Protein AF-A4JW86-F1 (afdb_monomer_lite)

Structure (mmCIF, N/CA/C/O backbone):
data_AF-A4JW86-F1
#
_entry.id   AF-A4JW86-F1
#
loop_
_atom_site.group_PDB
_atom_site.id
_atom_site.type_symbol
_atom_site.label_atom_id
_atom_site.label_alt_id
_atom_site.label_comp_id
_atom_site.label_asym_id
_atom_site.label_entity_id
_atom_site.label_seq_id
_atom_site.pdbx_PDB_ins_code
_atom_site.Cartn_x
_atom_site.Cartn_y
_atom_site.Cartn_z
_atom_site.occupancy
_atom_site.B_iso_or_equiv
_atom_site.auth_seq_id
_atom_site.auth_comp_id
_atom_site.auth_asym_id
_atom_site.auth_atom_id
_atom_site.pdbx_PDB_model_num
ATOM 1 N N . MET A 1 1 ? -11.111 -5.686 -47.830 1.00 36.97 1 MET A N 1
ATOM 2 C CA . MET A 1 1 ? -10.997 -5.188 -46.442 1.00 36.97 1 MET A CA 1
ATOM 3 C C . MET A 1 1 ? -9.558 -5.411 -46.015 1.00 36.97 1 MET A C 1
ATOM 5 O O . MET A 1 1 ? -9.155 -6.557 -45.907 1.00 36.97 1 MET A O 1
ATOM 9 N N . ASN A 1 2 ? -8.758 -4.345 -45.922 1.00 39.28 2 ASN A N 1
ATOM 10 C CA . ASN A 1 2 ? -7.346 -4.448 -45.551 1.00 39.28 2 ASN A CA 1
ATOM 11 C C . ASN A 1 2 ? -7.243 -4.628 -44.036 1.00 39.28 2 ASN A C 1
ATOM 13 O O . ASN A 1 2 ? -7.539 -3.698 -43.287 1.00 39.28 2 ASN A O 1
ATOM 17 N N . GLU A 1 3 ? -6.803 -5.803 -43.592 1.00 45.91 3 GLU A N 1
ATOM 18 C CA . GLU A 1 3 ? -6.245 -5.969 -42.255 1.00 45.91 3 GLU A CA 1
ATOM 19 C C . GLU A 1 3 ? -4.993 -5.092 -42.171 1.00 45.91 3 GLU A C 1
ATOM 21 O O . GLU A 1 3 ? -3.928 -5.418 -42.700 1.00 45.91 3 GLU A O 1
ATOM 26 N N . ALA A 1 4 ? -5.125 -3.917 -41.556 1.00 50.44 4 ALA A N 1
ATOM 27 C CA . ALA A 1 4 ? -3.973 -3.118 -41.187 1.00 50.44 4 ALA A CA 1
ATOM 28 C C . ALA A 1 4 ? -3.135 -3.956 -40.215 1.00 50.44 4 ALA A C 1
ATOM 30 O O . ALA A 1 4 ? -3.507 -4.117 -39.053 1.00 50.44 4 ALA A O 1
ATOM 31 N N . LYS A 1 5 ? -2.025 -4.516 -40.716 1.00 52.78 5 LYS A N 1
ATOM 32 C CA . LYS A 1 5 ? -1.002 -5.237 -39.948 1.00 52.78 5 LYS A CA 1
ATOM 33 C C . LYS A 1 5 ? -0.684 -4.409 -38.701 1.00 52.78 5 LYS A C 1
ATOM 35 O O . LYS A 1 5 ? -0.014 -3.377 -38.796 1.00 52.78 5 LYS A O 1
ATOM 40 N N . GLN A 1 6 ? -1.226 -4.799 -37.547 1.00 61.25 6 GLN A N 1
ATOM 41 C CA . GLN A 1 6 ? -0.978 -4.069 -36.313 1.00 61.25 6 GLN A CA 1
ATOM 42 C C . GLN A 1 6 ? 0.525 -4.130 -36.046 1.00 61.25 6 GLN A C 1
ATOM 44 O O . GLN A 1 6 ? 1.106 -5.214 -35.994 1.00 61.25 6 GLN A O 1
ATOM 49 N N . LYS A 1 7 ? 1.178 -2.965 -35.950 1.00 69.88 7 LYS A N 1
ATOM 50 C CA . LYS A 1 7 ? 2.608 -2.917 -35.629 1.00 69.88 7 LYS A CA 1
ATOM 51 C C . LYS A 1 7 ? 2.817 -3.591 -34.267 1.00 69.88 7 LYS A C 1
ATOM 53 O O . LYS A 1 7 ? 2.067 -3.255 -33.344 1.00 69.88 7 LYS A O 1
ATOM 58 N N . PRO A 1 8 ? 3.797 -4.506 -34.146 1.00 81.94 8 PRO A N 1
ATOM 59 C CA . PRO A 1 8 ? 4.070 -5.175 -32.883 1.00 81.94 8 PRO A CA 1
ATOM 60 C C . PRO A 1 8 ? 4.443 -4.134 -31.830 1.00 81.94 8 PRO A C 1
ATOM 62 O O . PRO A 1 8 ? 5.101 -3.134 -32.146 1.00 81.94 8 PRO A O 1
ATOM 65 N N . LEU A 1 9 ? 3.992 -4.364 -30.599 1.00 91.38 9 LEU A N 1
ATOM 66 C CA . LEU A 1 9 ? 4.419 -3.565 -29.460 1.00 91.38 9 LEU A CA 1
ATOM 67 C C . LEU A 1 9 ? 5.912 -3.778 -29.234 1.00 91.38 9 LEU A C 1
ATOM 69 O O . LEU A 1 9 ? 6.445 -4.866 -29.437 1.00 91.38 9 LEU A O 1
ATOM 73 N N . LYS A 1 10 ? 6.578 -2.698 -28.857 1.00 94.31 10 LYS A N 1
ATOM 74 C CA . LYS A 1 10 ? 8.018 -2.622 -28.677 1.00 94.31 10 LYS A CA 1
ATOM 75 C C . LYS A 1 10 ? 8.294 -2.048 -27.298 1.00 94.31 10 LYS A C 1
ATOM 77 O O . LYS A 1 10 ? 7.609 -1.113 -26.896 1.00 94.31 10 LYS A O 1
ATOM 82 N N . ALA A 1 11 ? 9.285 -2.590 -26.605 1.00 95.50 11 ALA A N 1
ATOM 83 C CA . ALA A 1 11 ? 9.701 -2.094 -25.299 1.00 95.50 11 ALA A CA 1
ATOM 84 C C . ALA A 1 11 ? 10.472 -0.764 -25.393 1.00 95.50 11 ALA A C 1
ATOM 86 O O . ALA A 1 11 ? 11.495 -0.643 -26.075 1.00 95.50 11 ALA A O 1
ATOM 87 N N . TYR A 1 12 ? 10.013 0.245 -24.681 1.00 94.94 12 TYR A N 1
ATOM 88 C CA . TYR A 1 12 ? 10.694 1.522 -24.538 1.00 94.94 12 TYR A CA 1
ATOM 89 C C . TYR A 1 12 ? 10.931 1.771 -23.060 1.00 94.94 12 TYR A C 1
ATOM 91 O O . TYR A 1 12 ? 10.020 1.598 -22.257 1.00 94.94 12 TYR A O 1
ATOM 99 N N . GLN A 1 13 ? 12.146 2.162 -22.713 1.00 94.38 13 GLN A N 1
ATOM 100 C CA . GLN A 1 13 ? 12.427 2.702 -21.396 1.00 94.38 13 GLN A CA 1
ATOM 101 C C . GLN A 1 13 ? 12.191 4.208 -21.451 1.00 94.38 13 GLN A C 1
ATOM 103 O O . GLN A 1 13 ? 12.562 4.866 -22.426 1.00 94.38 13 GLN A O 1
ATOM 108 N N . VAL A 1 14 ? 11.493 4.712 -20.444 1.00 93.00 14 VAL A N 1
ATOM 109 C CA . VAL A 1 14 ? 11.147 6.115 -20.273 1.00 93.00 14 VAL A CA 1
ATOM 110 C C . VAL A 1 14 ? 11.796 6.582 -18.983 1.00 93.00 14 VAL A C 1
ATOM 112 O O . VAL A 1 14 ? 11.435 6.099 -17.914 1.00 93.00 14 VAL A O 1
ATOM 115 N N . ASP A 1 15 ? 12.751 7.493 -19.097 1.00 91.06 15 ASP A N 1
ATOM 116 C CA . ASP A 1 15 ? 13.537 8.006 -17.976 1.00 91.06 15 ASP A CA 1
ATOM 117 C C . ASP A 1 15 ? 13.152 9.448 -17.667 1.00 91.06 15 ASP A C 1
ATOM 119 O O . ASP A 1 15 ? 12.869 10.230 -18.584 1.00 91.06 15 ASP A O 1
ATOM 123 N N . HIS A 1 16 ? 13.222 9.817 -16.389 1.00 88.62 16 HIS A N 1
ATOM 124 C CA . HIS A 1 16 ? 13.215 11.214 -15.968 1.00 88.62 16 HIS A CA 1
ATOM 125 C C . HIS A 1 16 ? 14.415 11.967 -16.578 1.00 88.62 16 HIS A C 1
ATOM 127 O O . HIS A 1 16 ? 15.531 11.444 -16.623 1.00 88.62 16 HIS A O 1
ATOM 133 N N . TYR A 1 17 ? 14.213 13.200 -17.054 1.00 82.12 17 TYR A N 1
ATOM 134 C CA . TYR A 1 17 ? 15.257 13.969 -17.750 1.00 82.12 17 TYR A CA 1
ATOM 135 C C . TYR A 1 17 ? 16.425 14.373 -16.837 1.00 82.12 17 TYR A C 1
ATOM 137 O O . TYR A 1 17 ? 17.569 14.442 -17.282 1.00 82.12 17 TYR A O 1
ATOM 145 N N . GLU A 1 18 ? 16.153 14.588 -15.547 1.00 74.75 18 GLU A N 1
ATOM 146 C CA . GLU A 1 18 ? 17.192 14.813 -14.523 1.00 74.75 18 GLU A CA 1
ATOM 147 C C . GLU A 1 18 ? 18.038 13.559 -14.230 1.00 74.75 18 GLU A C 1
ATOM 149 O O . GLU A 1 18 ? 19.083 13.649 -13.588 1.00 74.75 18 GLU A O 1
ATOM 154 N N . GLY A 1 19 ? 17.640 12.403 -14.768 1.00 64.31 19 GLY A N 1
ATOM 155 C CA . GLY A 1 19 ? 18.408 11.167 -14.757 1.00 64.31 19 GLY A CA 1
ATOM 156 C C . GLY A 1 19 ? 17.580 9.956 -14.318 1.00 64.31 19 GLY A C 1
ATOM 157 O O . GLY A 1 19 ? 16.564 10.099 -13.641 1.00 64.31 19 GLY A O 1
ATOM 158 N N . PRO A 1 20 ? 18.040 8.733 -14.638 1.00 60.97 20 PRO A N 1
ATOM 159 C CA . PRO A 1 20 ? 17.341 7.489 -14.294 1.00 60.97 20 PRO A CA 1
ATOM 160 C C . PRO A 1 20 ? 17.226 7.249 -12.777 1.00 60.97 20 PRO A C 1
ATOM 162 O O . PRO A 1 20 ? 16.410 6.446 -12.333 1.00 60.97 20 PRO A O 1
ATOM 165 N N . CYS A 1 21 ? 18.015 7.965 -11.971 1.00 60.97 21 CYS A N 1
ATOM 166 C CA . CYS A 1 21 ? 17.994 7.918 -10.509 1.00 60.97 21 CYS A CA 1
ATOM 167 C C . CYS A 1 21 ? 16.660 8.399 -9.911 1.00 60.97 21 CYS A C 1
ATOM 169 O O . CYS A 1 21 ? 16.284 7.942 -8.836 1.00 60.97 21 CYS A O 1
ATOM 171 N N . GLU A 1 22 ? 15.956 9.293 -10.611 1.00 70.69 22 GLU A N 1
ATOM 172 C CA . GLU A 1 22 ? 14.679 9.884 -10.176 1.00 70.69 22 GLU A CA 1
ATOM 173 C C . GLU A 1 22 ? 13.464 9.034 -10.584 1.00 70.69 22 GLU A C 1
ATOM 175 O O . GLU A 1 22 ? 12.323 9.334 -10.235 1.00 70.69 22 GLU A O 1
ATOM 180 N N . GLY A 1 23 ? 13.697 7.940 -11.314 1.00 77.50 23 GLY A N 1
ATOM 181 C CA . GLY A 1 23 ? 12.662 7.012 -11.741 1.00 77.50 23 GLY A CA 1
ATOM 182 C C . GLY A 1 23 ? 12.706 6.721 -13.236 1.00 77.50 23 GLY A C 1
ATOM 183 O O . GLY A 1 23 ? 13.020 7.569 -14.076 1.00 77.50 23 GLY A O 1
ATOM 184 N N . SER A 1 24 ? 12.354 5.484 -13.568 1.00 88.75 24 SER A N 1
ATOM 185 C CA . SER A 1 24 ? 12.267 4.998 -14.940 1.00 88.75 24 SER A CA 1
ATOM 186 C C . SER A 1 24 ? 11.078 4.051 -15.069 1.00 88.75 24 SER A C 1
ATOM 188 O O . SER A 1 24 ? 10.764 3.308 -14.137 1.00 88.75 24 SER A O 1
ATOM 190 N N . ALA A 1 25 ? 10.424 4.057 -16.226 1.00 91.31 25 ALA A N 1
ATOM 191 C CA . ALA A 1 25 ? 9.303 3.181 -16.554 1.00 91.31 25 ALA A CA 1
ATOM 192 C C . ALA A 1 25 ? 9.605 2.388 -17.831 1.00 91.31 25 ALA A C 1
ATOM 194 O O . ALA A 1 25 ? 10.238 2.900 -18.754 1.00 91.31 25 ALA A O 1
ATOM 195 N N . LEU A 1 26 ? 9.159 1.132 -17.906 1.00 93.44 26 LEU A N 1
ATOM 196 C CA . LEU A 1 26 ? 9.272 0.327 -19.123 1.00 93.44 26 LEU A CA 1
ATOM 197 C C . LEU A 1 26 ? 7.891 0.144 -19.759 1.00 93.44 26 LEU A C 1
ATOM 199 O O . LEU A 1 26 ? 7.045 -0.576 -19.234 1.00 93.44 26 LEU A O 1
ATOM 203 N N . VAL A 1 27 ? 7.702 0.739 -20.935 1.00 94.44 27 VAL A N 1
ATOM 204 C CA . VAL A 1 27 ? 6.417 0.814 -21.634 1.00 94.44 27 VAL A CA 1
ATOM 205 C C . VAL A 1 27 ? 6.458 0.040 -22.950 1.00 94.44 27 VAL A C 1
ATOM 207 O O . VAL A 1 27 ? 7.380 0.182 -23.756 1.00 94.44 27 VAL A O 1
ATOM 210 N N . PHE A 1 28 ? 5.418 -0.750 -23.219 1.00 95.44 28 PHE A N 1
ATOM 211 C CA . PHE A 1 28 ? 5.244 -1.445 -24.493 1.00 95.44 28 PHE A CA 1
ATOM 212 C C . PHE A 1 28 ? 4.358 -0.636 -25.439 1.00 95.44 28 PHE A C 1
ATOM 214 O O . PHE A 1 28 ? 3.137 -0.666 -25.338 1.00 95.44 28 PHE A O 1
ATOM 221 N N . ALA A 1 29 ? 4.959 0.031 -26.425 1.00 93.88 29 ALA A N 1
ATOM 222 C CA . ALA A 1 29 ? 4.229 0.909 -27.339 1.00 93.88 29 ALA A CA 1
ATOM 223 C C . ALA A 1 29 ? 4.531 0.631 -28.815 1.00 93.88 29 ALA A C 1
ATOM 225 O O . ALA A 1 29 ? 5.520 0.000 -29.185 1.00 93.88 29 ALA A O 1
ATOM 226 N N . LYS A 1 30 ? 3.674 1.151 -29.704 1.00 92.12 30 LYS A N 1
ATOM 227 C CA . LYS A 1 30 ? 3.862 1.063 -31.168 1.00 92.12 30 LYS A CA 1
ATOM 228 C C . LYS A 1 30 ? 4.880 2.073 -31.709 1.00 92.12 30 LYS A C 1
ATOM 230 O O . LYS A 1 30 ? 5.310 1.959 -32.858 1.00 92.12 30 LYS A O 1
ATOM 235 N N . SER A 1 31 ? 5.210 3.095 -30.923 1.00 90.69 31 SER A N 1
ATOM 236 C CA . SER A 1 31 ? 6.123 4.174 -31.297 1.00 90.69 31 SER A CA 1
ATOM 237 C C . SER A 1 31 ? 6.739 4.808 -30.055 1.00 90.69 31 SER A C 1
ATOM 239 O O . SER A 1 31 ? 6.147 4.745 -28.981 1.00 90.69 31 SER A O 1
ATOM 241 N N . ASN A 1 32 ? 7.882 5.466 -30.234 1.00 90.44 32 ASN A N 1
ATOM 242 C CA . ASN A 1 32 ? 8.573 6.191 -29.171 1.00 90.44 32 ASN A CA 1
ATOM 243 C C . ASN A 1 32 ? 7.699 7.305 -28.561 1.00 90.44 32 ASN A C 1
ATOM 245 O O . ASN A 1 32 ? 7.606 7.408 -27.346 1.00 90.44 32 ASN A O 1
ATOM 249 N N . ALA A 1 33 ? 6.979 8.063 -29.398 1.00 91.56 33 ALA A N 1
ATOM 250 C CA . ALA A 1 33 ? 6.085 9.118 -28.925 1.00 91.56 33 ALA A CA 1
ATOM 251 C C . ALA A 1 33 ? 4.956 8.566 -28.039 1.00 91.56 33 ALA A C 1
ATOM 253 O O . ALA A 1 33 ? 4.694 9.105 -26.973 1.00 91.56 33 ALA A O 1
ATOM 254 N N . ALA A 1 34 ? 4.336 7.452 -28.440 1.00 92.88 34 ALA A N 1
ATOM 255 C CA . ALA A 1 34 ? 3.311 6.805 -27.622 1.00 92.88 34 ALA A CA 1
ATOM 256 C C . ALA A 1 34 ? 3.875 6.295 -26.282 1.00 92.88 34 ALA A C 1
ATOM 258 O O . ALA A 1 34 ? 3.247 6.507 -25.251 1.00 92.88 34 ALA A O 1
ATOM 259 N N . ALA A 1 35 ? 5.073 5.691 -26.291 1.00 93.38 35 ALA A N 1
ATOM 260 C CA . ALA A 1 35 ? 5.736 5.255 -25.062 1.00 93.38 35 ALA A CA 1
ATOM 261 C C . ALA A 1 35 ? 6.017 6.422 -24.114 1.00 93.38 35 ALA A C 1
ATOM 263 O O . ALA A 1 35 ? 5.767 6.307 -22.923 1.00 93.38 35 ALA A O 1
ATOM 264 N N . ARG A 1 36 ? 6.497 7.552 -24.644 1.00 93.88 36 ARG A N 1
ATOM 265 C CA . ARG A 1 36 ? 6.786 8.747 -23.849 1.00 93.88 36 ARG A CA 1
ATOM 266 C C . ARG A 1 36 ? 5.529 9.303 -23.178 1.00 93.88 36 ARG A C 1
ATOM 268 O O . ARG A 1 36 ? 5.599 9.666 -22.014 1.00 93.88 36 ARG A O 1
ATOM 275 N N . THR A 1 37 ? 4.384 9.335 -23.869 1.00 93.12 37 THR A N 1
ATOM 276 C CA . THR A 1 37 ? 3.116 9.808 -23.278 1.00 93.12 37 THR A CA 1
ATOM 277 C C . THR A 1 37 ? 2.689 8.913 -22.120 1.00 93.12 37 THR A C 1
ATOM 279 O O . THR A 1 37 ? 2.351 9.404 -21.048 1.00 93.12 37 THR A O 1
ATOM 282 N N . GLU A 1 38 ? 2.692 7.600 -22.343 1.00 93.06 38 GLU A N 1
ATOM 283 C CA . GLU A 1 38 ? 2.247 6.621 -21.353 1.00 93.06 38 GLU A CA 1
ATOM 284 C C . GLU A 1 38 ? 3.210 6.547 -20.161 1.00 93.06 38 GLU A C 1
ATOM 286 O O . GLU A 1 38 ? 2.765 6.608 -19.019 1.00 93.06 38 GLU A O 1
ATOM 291 N N . GLY A 1 39 ? 4.522 6.544 -20.411 1.00 91.62 39 GLY A N 1
ATOM 292 C CA . GLY A 1 39 ? 5.541 6.546 -19.361 1.00 91.62 39 GLY A CA 1
ATOM 293 C C . GLY A 1 39 ? 5.562 7.838 -18.543 1.00 91.62 39 GLY A C 1
ATOM 294 O O . GLY A 1 39 ? 5.683 7.770 -17.325 1.00 91.62 39 GLY A O 1
ATOM 295 N N . ALA A 1 40 ? 5.360 9.007 -19.166 1.00 92.19 40 ALA A N 1
ATOM 296 C CA . ALA A 1 40 ? 5.189 10.264 -18.429 1.00 92.19 40 ALA A CA 1
ATOM 297 C C . ALA A 1 40 ? 3.994 10.184 -17.470 1.00 92.19 40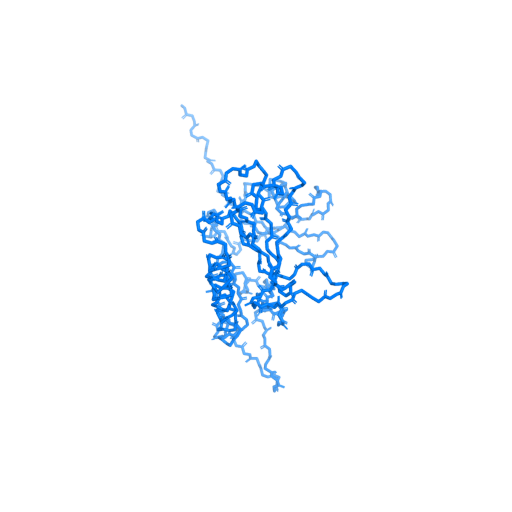 ALA A C 1
ATOM 299 O O . ALA A 1 40 ? 4.100 10.555 -16.304 1.00 92.19 40 ALA A O 1
ATOM 300 N N . SER A 1 41 ? 2.869 9.631 -17.940 1.00 92.19 41 SER A N 1
ATOM 301 C CA . SER A 1 41 ? 1.686 9.437 -17.104 1.00 92.19 41 SER A CA 1
ATOM 302 C C . SER A 1 41 ? 1.924 8.446 -15.963 1.00 92.19 41 SER A C 1
ATOM 304 O O . SER A 1 41 ? 1.373 8.650 -14.884 1.00 92.19 41 SER A O 1
ATOM 306 N N . GLU A 1 42 ? 2.699 7.382 -16.184 1.00 89.75 42 GLU A N 1
ATOM 307 C CA . GLU A 1 42 ? 3.048 6.400 -15.148 1.00 89.75 42 GLU A CA 1
ATOM 308 C C . GLU A 1 42 ? 3.940 7.012 -14.060 1.00 89.75 42 GLU A C 1
ATOM 310 O O . GLU A 1 42 ? 3.738 6.747 -12.877 1.00 89.75 42 GLU A O 1
ATOM 315 N N . LEU A 1 43 ? 4.874 7.879 -14.456 1.00 88.69 43 LEU A N 1
ATOM 316 C CA . LEU A 1 43 ? 5.775 8.586 -13.545 1.00 88.69 43 LEU A CA 1
ATOM 317 C C . LEU A 1 43 ? 5.136 9.831 -12.900 1.00 88.69 43 LEU A C 1
ATOM 319 O O . LEU A 1 43 ? 5.712 10.405 -11.982 1.00 88.69 43 LEU A O 1
ATOM 323 N N . GLY A 1 44 ? 3.949 10.254 -13.351 1.00 90.50 44 GLY A N 1
ATOM 324 C CA . GLY A 1 44 ? 3.293 11.476 -12.874 1.00 90.50 44 GLY A CA 1
ATOM 325 C C . GLY A 1 44 ? 3.974 12.768 -13.344 1.00 90.50 44 GLY A C 1
ATOM 326 O O . GLY A 1 44 ? 3.879 13.790 -12.668 1.00 90.50 44 GLY A O 1
ATOM 327 N N . LEU A 1 45 ? 4.656 12.717 -14.489 1.00 89.94 45 LEU A N 1
ATOM 328 C CA . LEU A 1 45 ? 5.485 13.789 -15.040 1.00 89.94 45 LEU A CA 1
ATOM 329 C C . LEU A 1 45 ? 4.875 14.404 -16.302 1.00 89.94 45 LEU A C 1
ATOM 331 O O . LEU A 1 45 ? 3.995 13.827 -16.951 1.00 89.94 45 LEU A O 1
ATOM 335 N N . GLY A 1 46 ? 5.369 15.585 -16.672 1.00 89.88 46 GLY A N 1
ATOM 336 C CA . GLY A 1 46 ? 5.055 16.214 -17.944 1.00 89.88 46 GLY A CA 1
ATOM 337 C C . GLY A 1 46 ? 5.741 15.517 -19.117 1.00 89.88 46 GLY A C 1
ATOM 338 O O . GLY A 1 46 ? 6.725 14.792 -18.974 1.00 89.88 46 GLY A O 1
ATOM 339 N N . TRP A 1 47 ? 5.231 15.770 -20.324 1.00 87.75 47 TRP A N 1
ATOM 340 C CA . TRP A 1 47 ? 5.848 15.273 -21.556 1.00 87.75 47 TRP A CA 1
ATOM 341 C C . TRP A 1 47 ? 7.313 15.708 -21.674 1.00 87.75 47 TRP A C 1
ATOM 343 O O . TRP A 1 47 ? 8.162 14.900 -22.051 1.00 87.75 47 TRP A O 1
ATOM 353 N N . ASP A 1 48 ? 7.607 16.965 -21.344 1.00 90.81 48 ASP A N 1
ATOM 354 C CA . ASP A 1 48 ? 8.932 17.571 -21.487 1.00 90.81 48 ASP A CA 1
ATOM 355 C C . ASP A 1 48 ? 9.940 17.104 -20.423 1.00 90.81 48 ASP A C 1
ATOM 357 O O . ASP A 1 48 ? 11.141 17.227 -20.647 1.00 90.81 48 ASP A O 1
ATOM 361 N N . ASP A 1 49 ? 9.467 16.469 -19.347 1.00 90.19 49 ASP A N 1
ATOM 362 C CA . ASP A 1 49 ? 10.287 16.030 -18.208 1.00 90.19 49 ASP A CA 1
ATOM 363 C C . ASP A 1 49 ? 10.812 14.594 -18.357 1.00 90.19 49 ASP A C 1
ATOM 365 O O . ASP A 1 49 ? 11.546 14.097 -17.503 1.00 90.19 49 ASP A O 1
ATOM 369 N N . VAL A 1 50 ? 10.446 13.908 -19.444 1.00 91.94 50 VAL A N 1
ATOM 370 C CA . VAL A 1 50 ? 10.860 12.527 -19.707 1.00 91.94 50 VAL A CA 1
ATOM 371 C C . VAL A 1 50 ? 11.522 12.365 -21.067 1.00 91.94 50 VAL A C 1
ATOM 373 O O . VAL A 1 50 ? 11.187 13.039 -22.043 1.00 91.94 50 VAL A O 1
ATOM 376 N N . SER A 1 51 ? 12.423 11.396 -21.164 1.00 91.56 51 SER A N 1
ATOM 377 C CA . SER A 1 51 ? 12.985 10.922 -22.426 1.00 91.56 51 SER A CA 1
ATOM 378 C C . SER A 1 51 ? 12.616 9.458 -22.634 1.00 91.56 51 SER A C 1
ATOM 380 O O . SER A 1 51 ? 12.468 8.716 -21.674 1.00 91.56 51 SER A O 1
ATOM 382 N N . ALA A 1 52 ? 12.415 9.042 -23.885 1.00 92.62 52 ALA A N 1
ATOM 383 C CA . ALA A 1 52 ? 12.108 7.654 -24.207 1.00 92.62 52 ALA A CA 1
ATOM 384 C C . ALA A 1 52 ? 13.163 7.096 -25.159 1.00 92.62 52 ALA A C 1
ATOM 386 O O . ALA A 1 52 ? 13.397 7.659 -26.233 1.00 92.62 52 ALA A O 1
ATOM 387 N N . HIS A 1 53 ? 13.739 5.946 -24.829 1.00 92.69 53 HIS A N 1
ATOM 388 C CA . HIS A 1 53 ? 14.670 5.213 -25.683 1.00 92.69 53 HIS A CA 1
ATOM 389 C C . HIS A 1 53 ? 14.246 3.762 -25.842 1.00 92.69 53 HIS A C 1
ATOM 391 O O . HIS A 1 53 ? 13.350 3.234 -25.184 1.00 92.69 53 HIS A O 1
ATOM 397 N N . ARG A 1 54 ? 14.833 3.120 -26.846 1.00 94.06 54 ARG A N 1
ATOM 398 C CA . ARG A 1 54 ? 14.440 1.785 -27.265 1.00 94.06 54 ARG A CA 1
ATOM 399 C C . ARG A 1 54 ? 15.170 0.728 -26.441 1.00 94.06 54 ARG A C 1
ATOM 401 O O . ARG A 1 54 ? 16.385 0.630 -26.551 1.00 94.06 54 ARG A O 1
ATOM 408 N N . SER A 1 55 ? 14.425 -0.150 -25.774 1.00 93.88 55 SER A N 1
ATOM 409 C CA . SER A 1 55 ? 14.988 -1.259 -24.989 1.00 93.88 55 SER A CA 1
ATOM 410 C C . SER A 1 55 ? 14.640 -2.601 -25.628 1.00 93.88 55 SER A C 1
ATOM 412 O O . SER A 1 55 ? 13.813 -3.360 -25.131 1.00 93.88 55 SER A O 1
ATOM 414 N N . ALA A 1 56 ? 15.242 -2.877 -26.792 1.00 94.19 56 ALA A N 1
ATOM 415 C CA . ALA A 1 56 ? 14.917 -4.047 -27.623 1.00 94.19 56 ALA A CA 1
ATOM 416 C C . ALA A 1 56 ? 15.074 -5.393 -26.894 1.00 94.19 56 ALA A C 1
ATOM 418 O O . ALA A 1 56 ? 14.338 -6.332 -27.182 1.00 94.19 56 ALA A O 1
ATOM 419 N N . GLN A 1 57 ? 15.964 -5.459 -25.902 1.00 94.06 57 GLN A N 1
ATOM 420 C CA . GLN A 1 57 ? 16.190 -6.637 -25.060 1.00 94.06 57 GLN A CA 1
ATOM 421 C C . GLN A 1 57 ? 14.952 -7.122 -24.286 1.00 94.06 57 GLN A C 1
ATOM 423 O O . GLN A 1 57 ? 14.965 -8.238 -23.781 1.00 94.06 57 GLN A O 1
ATOM 428 N N . PHE A 1 58 ? 13.887 -6.317 -24.196 1.00 95.62 58 PHE A N 1
ATOM 429 C CA . PHE A 1 58 ? 12.651 -6.681 -23.496 1.00 95.62 58 PHE A CA 1
ATOM 430 C C . PHE A 1 58 ? 11.457 -6.939 -24.421 1.00 95.62 58 P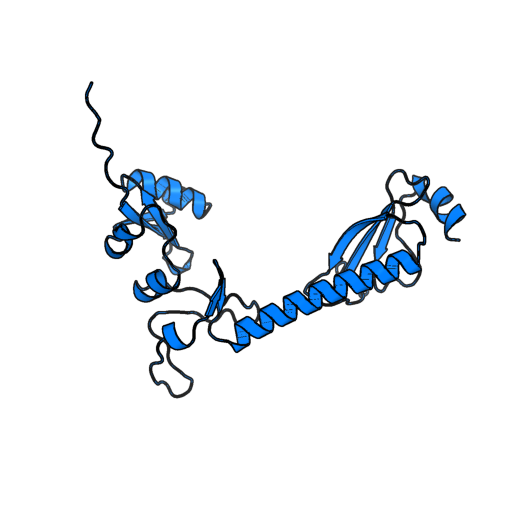HE A C 1
ATOM 432 O O . PHE A 1 58 ? 10.351 -7.168 -23.940 1.00 95.62 58 PHE A O 1
ATOM 439 N N . ASP A 1 59 ? 11.637 -6.906 -25.743 1.00 94.25 59 ASP A N 1
ATOM 440 C CA . ASP A 1 59 ? 10.526 -7.024 -26.699 1.00 94.25 59 ASP A CA 1
ATOM 441 C C . ASP A 1 59 ? 9.705 -8.298 -26.565 1.00 94.25 59 ASP A C 1
ATOM 443 O O . ASP A 1 59 ? 8.487 -8.272 -26.738 1.00 94.25 59 ASP A O 1
ATOM 447 N N . HIS A 1 60 ? 10.363 -9.413 -26.264 1.00 94.31 60 HIS A N 1
ATOM 448 C CA . HIS A 1 60 ? 9.711 -10.712 -26.140 1.00 94.31 60 HIS A CA 1
ATOM 449 C C . HIS A 1 60 ? 8.779 -10.802 -24.932 1.00 94.31 60 HIS A C 1
ATOM 451 O O . HIS A 1 60 ? 7.964 -11.717 -24.874 1.00 94.31 60 HIS A O 1
ATOM 457 N N . TYR A 1 61 ? 8.863 -9.853 -23.998 1.00 93.88 61 TYR A N 1
ATOM 458 C CA . TYR A 1 61 ? 7.942 -9.753 -22.873 1.00 93.88 61 TYR A CA 1
ATOM 459 C C . TYR A 1 61 ? 6.669 -8.967 -23.199 1.00 93.88 61 TYR A C 1
ATOM 461 O O . TYR A 1 61 ? 5.802 -8.882 -22.337 1.00 93.88 61 TYR A O 1
ATOM 469 N N . ALA A 1 62 ? 6.519 -8.392 -24.398 1.00 91.94 62 ALA A N 1
ATOM 470 C CA . ALA A 1 62 ? 5.319 -7.644 -24.770 1.00 91.94 62 ALA A CA 1
ATOM 471 C C . ALA A 1 62 ? 4.042 -8.509 -24.654 1.00 91.94 62 ALA A C 1
ATOM 473 O O . ALA A 1 62 ? 4.047 -9.659 -25.099 1.00 91.94 62 ALA A O 1
ATOM 474 N N . PRO A 1 63 ? 2.918 -7.975 -24.131 1.00 92.25 63 PRO A N 1
ATOM 475 C CA . PRO A 1 63 ? 2.665 -6.592 -23.697 1.00 92.25 63 PRO A CA 1
ATOM 476 C C . PRO A 1 63 ? 3.067 -6.284 -22.237 1.00 92.25 63 PRO A C 1
ATOM 478 O O . PRO A 1 63 ? 2.670 -5.254 -21.702 1.00 92.25 63 PRO A O 1
ATOM 481 N N . GLY A 1 64 ? 3.837 -7.157 -21.590 1.00 88.25 64 GLY A N 1
ATOM 482 C CA . GLY A 1 64 ? 4.300 -7.024 -20.212 1.00 88.25 64 GLY A CA 1
ATOM 483 C C . GLY A 1 64 ? 3.414 -7.744 -19.186 1.00 88.25 64 GLY A C 1
ATOM 484 O O . GLY A 1 64 ? 2.415 -8.372 -19.549 1.00 88.25 64 GLY A O 1
ATOM 485 N N . PRO A 1 65 ? 3.761 -7.650 -17.888 1.00 90.31 65 PRO A N 1
ATOM 486 C CA . PRO A 1 65 ? 4.948 -6.977 -17.348 1.00 90.31 65 PRO A CA 1
ATOM 487 C C . PRO A 1 65 ? 6.240 -7.774 -17.591 1.00 90.31 65 PRO A C 1
ATOM 489 O O . PRO A 1 65 ? 6.213 -8.997 -17.719 1.00 90.31 65 PRO A O 1
ATOM 492 N N . VAL A 1 66 ? 7.383 -7.086 -17.605 1.00 92.44 66 VAL A N 1
ATOM 493 C CA . VAL A 1 66 ? 8.695 -7.752 -17.572 1.00 92.44 66 VAL A CA 1
ATOM 494 C C . VAL A 1 66 ? 8.962 -8.262 -16.150 1.00 92.44 66 VAL A C 1
ATOM 496 O O . VAL A 1 66 ? 8.740 -7.513 -15.195 1.00 92.44 66 VAL A O 1
ATOM 499 N N . PRO A 1 67 ? 9.432 -9.510 -15.968 1.00 92.75 67 PRO A N 1
ATOM 500 C CA . PRO A 1 67 ? 9.855 -9.999 -14.658 1.00 92.75 67 PRO A CA 1
ATOM 501 C C . PRO A 1 67 ? 10.952 -9.117 -14.042 1.00 92.75 67 PRO A C 1
ATOM 503 O O . PRO A 1 67 ? 11.897 -8.747 -14.734 1.00 92.75 67 PRO A O 1
ATOM 506 N N . ILE A 1 68 ? 10.873 -8.835 -12.734 1.00 92.56 68 ILE A N 1
ATOM 507 C CA . ILE A 1 68 ? 11.847 -7.970 -12.033 1.00 92.56 68 ILE A CA 1
ATOM 508 C C . ILE A 1 68 ? 13.286 -8.464 -12.222 1.00 92.56 68 ILE A C 1
ATOM 510 O O . ILE A 1 68 ? 14.164 -7.658 -12.504 1.00 92.56 68 ILE A O 1
ATOM 514 N N . MET A 1 69 ? 13.521 -9.778 -12.148 1.00 91.56 69 MET A N 1
ATOM 515 C CA . MET A 1 69 ? 14.865 -10.330 -12.358 1.00 91.56 69 MET A CA 1
ATOM 516 C C . MET A 1 69 ? 15.396 -10.049 -13.765 1.00 91.56 69 MET A C 1
ATOM 518 O O . MET A 1 69 ? 16.534 -9.628 -13.905 1.00 91.56 69 MET A O 1
ATOM 522 N N . ALA A 1 70 ? 14.552 -10.156 -14.797 1.00 92.69 70 ALA A N 1
ATOM 523 C CA . ALA A 1 70 ? 14.962 -9.823 -16.158 1.00 92.69 70 ALA A CA 1
ATOM 524 C C . ALA A 1 70 ? 15.287 -8.327 -16.317 1.00 92.69 70 ALA A C 1
ATOM 526 O O . ALA A 1 70 ? 16.175 -7.975 -17.091 1.00 92.69 70 ALA A O 1
ATOM 527 N N . LEU A 1 71 ? 14.590 -7.442 -15.592 1.00 92.56 71 LEU A N 1
ATOM 528 C CA . LEU A 1 71 ? 14.928 -6.016 -15.551 1.00 92.56 71 LEU A CA 1
ATOM 529 C C . LEU A 1 71 ? 16.291 -5.795 -14.883 1.00 92.56 71 LEU A C 1
ATOM 531 O O . LEU A 1 71 ? 17.119 -5.082 -15.449 1.00 92.56 71 LEU A O 1
ATOM 535 N N . ILE A 1 72 ? 16.542 -6.438 -13.737 1.00 91.12 72 ILE A N 1
ATOM 536 C CA . ILE A 1 72 ? 17.830 -6.379 -13.026 1.00 91.12 72 ILE A CA 1
ATOM 537 C C . ILE A 1 72 ? 18.967 -6.859 -13.936 1.00 91.12 72 ILE A C 1
ATOM 539 O O . ILE A 1 72 ? 19.940 -6.133 -14.125 1.00 91.12 72 ILE A O 1
ATOM 543 N N . ASP A 1 73 ? 18.809 -8.008 -14.597 1.00 90.44 73 ASP A N 1
ATOM 544 C CA . ASP A 1 73 ? 19.792 -8.549 -15.551 1.00 90.44 73 ASP A CA 1
ATOM 545 C C . ASP A 1 73 ? 20.076 -7.586 -16.715 1.00 90.44 73 ASP A C 1
ATOM 547 O O . ASP A 1 73 ? 21.196 -7.515 -17.239 1.00 90.44 73 ASP A O 1
ATOM 551 N N . GLY A 1 74 ? 19.044 -6.832 -17.107 1.00 89.69 74 GLY A N 1
ATOM 552 C CA . GLY A 1 74 ? 19.084 -5.782 -18.118 1.00 89.69 74 GLY A CA 1
ATOM 553 C C . GLY A 1 74 ? 19.601 -4.427 -17.624 1.00 89.69 74 GLY A C 1
ATOM 554 O O . GLY A 1 74 ? 19.507 -3.463 -18.384 1.00 89.69 74 GLY A O 1
ATOM 555 N N . GLY A 1 75 ? 20.133 -4.348 -16.398 1.00 88.56 75 GLY A N 1
ATOM 556 C CA . GLY A 1 75 ? 20.795 -3.168 -15.833 1.00 88.56 75 GLY A CA 1
ATOM 557 C C . GLY A 1 75 ? 19.906 -2.256 -14.986 1.00 88.56 75 GLY A C 1
ATOM 558 O O . GLY A 1 75 ? 20.326 -1.150 -14.659 1.00 88.56 75 GLY A O 1
ATOM 559 N N . TRP A 1 76 ? 18.686 -2.676 -14.640 1.00 90.12 76 TRP A N 1
ATOM 560 C CA . TRP A 1 76 ? 17.803 -1.880 -13.786 1.00 90.12 76 TRP A CA 1
ATOM 561 C C . TRP A 1 76 ? 18.162 -2.032 -12.310 1.00 90.12 76 TRP A C 1
ATOM 563 O O . TRP A 1 76 ? 18.447 -3.131 -11.833 1.00 90.12 76 TRP A O 1
ATOM 573 N N . THR A 1 77 ? 18.057 -0.930 -11.572 1.00 89.12 77 THR A N 1
ATOM 574 C CA . THR A 1 77 ? 18.208 -0.911 -10.116 1.00 89.12 77 THR A CA 1
ATOM 575 C C . THR A 1 77 ? 16.840 -0.898 -9.456 1.00 89.12 77 THR A C 1
ATOM 577 O O . THR A 1 77 ? 16.016 -0.027 -9.726 1.00 89.12 77 THR A O 1
ATOM 580 N N . PHE A 1 78 ? 16.613 -1.833 -8.540 1.00 90.69 78 PHE A N 1
ATOM 581 C CA . PHE A 1 78 ? 15.474 -1.800 -7.627 1.00 90.69 78 PHE A CA 1
ATOM 582 C C . PHE A 1 78 ? 15.952 -1.529 -6.208 1.00 90.69 78 PHE A C 1
ATOM 584 O O . PHE A 1 78 ? 17.127 -1.682 -5.910 1.00 90.69 78 PHE A O 1
ATOM 591 N N . HIS A 1 79 ? 15.044 -1.167 -5.309 1.00 90.75 79 HIS A N 1
ATOM 592 C CA . HIS A 1 79 ? 15.359 -1.046 -3.889 1.00 90.75 79 HIS A CA 1
ATOM 593 C C . HIS A 1 79 ? 14.644 -2.143 -3.110 1.00 90.75 79 HIS A C 1
ATOM 595 O O . HIS A 1 79 ? 13.508 -2.511 -3.434 1.00 90.75 79 HIS A O 1
ATOM 601 N N . CYS A 1 80 ? 15.313 -2.671 -2.084 1.00 93.00 80 CYS A N 1
ATOM 602 C CA . CYS A 1 80 ? 14.708 -3.633 -1.176 1.00 93.00 80 CYS A CA 1
ATOM 603 C C . CYS A 1 80 ? 13.401 -3.067 -0.610 1.00 93.00 80 CYS A C 1
ATOM 605 O O . CYS A 1 80 ? 13.366 -1.973 -0.053 1.00 93.00 80 CYS A O 1
ATOM 607 N N . HIS A 1 81 ? 12.317 -3.831 -0.734 1.00 94.12 81 HIS A N 1
ATOM 608 C CA . HIS A 1 81 ? 10.987 -3.389 -0.324 1.00 94.12 81 HIS A CA 1
ATOM 609 C C . HIS A 1 81 ? 10.823 -3.268 1.201 1.00 94.12 81 HIS A C 1
ATOM 611 O O . HIS A 1 81 ? 9.836 -2.705 1.674 1.00 94.12 81 HIS A O 1
ATOM 617 N N . LEU A 1 82 ? 11.750 -3.819 1.988 1.00 93.31 82 LEU A N 1
ATOM 618 C CA . LEU A 1 82 ? 11.751 -3.611 3.431 1.00 93.31 82 LEU A CA 1
ATOM 619 C C . LEU A 1 82 ? 12.160 -2.164 3.740 1.00 93.31 82 LEU A C 1
ATOM 621 O O . LEU A 1 82 ? 13.266 -1.746 3.396 1.00 93.31 82 LEU A O 1
ATOM 625 N N . HIS A 1 83 ? 11.270 -1.428 4.411 1.00 85.25 83 HIS A N 1
ATOM 626 C CA . HIS A 1 83 ? 11.413 0.006 4.671 1.00 85.25 83 HIS A CA 1
ATOM 627 C C . HIS A 1 83 ? 12.680 0.358 5.463 1.00 85.25 83 HIS A C 1
ATOM 629 O O . HIS A 1 83 ? 13.247 1.421 5.245 1.00 85.25 83 HIS A O 1
ATOM 635 N N . GLU A 1 84 ? 13.141 -0.512 6.360 1.00 85.62 84 GLU A N 1
ATOM 636 C CA . GLU A 1 84 ? 14.355 -0.293 7.155 1.00 85.62 84 GLU A CA 1
ATOM 637 C C . GLU A 1 84 ? 15.654 -0.616 6.401 1.00 85.62 84 GLU A C 1
ATOM 639 O O . GLU A 1 84 ? 16.727 -0.229 6.853 1.00 85.62 84 GLU A O 1
ATOM 644 N N . CYS A 1 85 ? 15.577 -1.332 5.274 1.00 89.81 85 CYS A N 1
ATOM 645 C CA . CYS A 1 85 ? 16.749 -1.731 4.496 1.00 89.81 85 CYS A CA 1
ATOM 646 C C . CYS A 1 85 ? 16.968 -0.793 3.309 1.00 89.81 85 CYS A C 1
ATOM 648 O O . CYS A 1 85 ? 18.011 -0.154 3.228 1.00 89.81 85 CYS A O 1
ATOM 650 N N . GLN A 1 86 ? 16.001 -0.727 2.384 1.00 85.81 86 GLN A N 1
ATOM 651 C CA . GLN A 1 86 ? 16.059 0.078 1.152 1.00 85.81 86 GLN A CA 1
ATOM 652 C C . GLN A 1 86 ? 17.354 -0.060 0.329 1.00 85.81 86 GLN A C 1
ATOM 654 O O . GLN A 1 86 ? 17.606 0.760 -0.545 1.00 85.81 86 GLN A O 1
ATOM 659 N N . SER A 1 87 ? 18.178 -1.086 0.559 1.00 88.12 87 SER A N 1
ATOM 660 C CA . SER A 1 87 ? 19.434 -1.251 -0.172 1.00 88.12 87 SER A CA 1
ATOM 661 C C . SER A 1 87 ? 19.167 -1.466 -1.665 1.00 88.12 87 SER A C 1
ATOM 663 O O . SER A 1 87 ? 18.183 -2.141 -2.008 1.00 88.12 87 SER A O 1
ATOM 665 N N . PRO A 1 88 ? 20.020 -0.921 -2.551 1.00 88.44 88 PRO A N 1
ATOM 666 C CA . PRO A 1 88 ? 19.888 -1.134 -3.980 1.00 88.44 88 PRO A CA 1
ATOM 667 C C . PRO A 1 88 ? 20.116 -2.610 -4.324 1.00 88.44 88 PRO A C 1
ATOM 669 O O . PRO A 1 88 ? 20.950 -3.303 -3.739 1.00 88.44 88 PRO A O 1
ATOM 672 N N . ILE A 1 89 ? 19.340 -3.081 -5.288 1.00 90.06 89 ILE A N 1
ATOM 673 C CA . ILE A 1 89 ? 19.346 -4.421 -5.855 1.00 90.06 89 ILE A CA 1
ATOM 674 C C . ILE A 1 89 ? 19.619 -4.230 -7.340 1.00 90.06 89 ILE A C 1
ATOM 676 O O . ILE A 1 89 ? 18.740 -3.848 -8.116 1.00 90.06 89 ILE A O 1
ATOM 680 N N . THR A 1 90 ? 20.876 -4.439 -7.687 1.00 88.88 90 THR A N 1
ATOM 681 C CA . THR A 1 90 ? 21.470 -4.275 -9.012 1.00 88.88 90 THR A CA 1
ATOM 682 C C . THR A 1 90 ? 21.951 -5.621 -9.520 1.00 88.88 90 THR A C 1
ATOM 684 O O . THR A 1 90 ? 22.044 -6.574 -8.753 1.00 88.88 90 THR A O 1
ATOM 687 N N . ARG A 1 91 ? 22.282 -5.718 -10.808 1.00 85.69 91 ARG A N 1
ATOM 688 C CA . ARG A 1 91 ? 22.915 -6.923 -11.360 1.00 85.69 91 ARG A CA 1
ATOM 689 C C . ARG A 1 91 ? 24.221 -7.266 -10.644 1.00 85.69 91 ARG A C 1
ATOM 691 O O . ARG A 1 91 ? 24.439 -8.413 -10.288 1.00 85.69 91 ARG A O 1
ATOM 698 N N . GLU A 1 92 ? 25.057 -6.254 -10.453 1.00 78.94 92 GLU A N 1
ATOM 699 C CA . GLU A 1 92 ? 26.358 -6.365 -9.801 1.00 78.94 92 GLU A CA 1
ATOM 700 C C . GLU A 1 92 ? 26.167 -6.058 -8.318 1.00 78.94 92 GLU A C 1
ATOM 702 O O . GLU A 1 92 ? 25.755 -4.950 -7.959 1.00 78.94 92 GLU A O 1
ATOM 707 N N . HIS A 1 93 ? 26.409 -7.043 -7.459 1.00 74.00 93 HIS A N 1
ATOM 708 C CA . HIS A 1 93 ? 26.353 -6.876 -6.016 1.00 74.00 93 HIS A CA 1
ATOM 709 C C . HIS A 1 93 ? 27.614 -7.447 -5.381 1.00 74.00 93 HIS A C 1
ATOM 711 O O . HIS A 1 93 ? 28.073 -8.511 -5.781 1.00 74.00 93 HIS A O 1
ATOM 717 N N . HIS A 1 94 ? 28.148 -6.760 -4.374 1.00 73.75 94 HIS A N 1
ATOM 718 C CA . HIS A 1 94 ? 29.311 -7.219 -3.620 1.00 73.75 94 HIS A CA 1
ATOM 719 C C . HIS A 1 94 ? 28.911 -7.535 -2.180 1.00 73.75 94 HIS A C 1
ATOM 721 O O . HIS A 1 94 ? 28.109 -6.806 -1.593 1.00 73.75 94 HIS A O 1
ATOM 727 N N . ASN A 1 95 ? 29.444 -8.618 -1.614 1.00 72.50 95 ASN A N 1
ATOM 728 C CA . ASN A 1 95 ? 29.326 -8.882 -0.178 1.00 72.50 95 ASN A CA 1
ATOM 729 C C . ASN A 1 95 ? 30.253 -7.953 0.639 1.00 72.50 95 ASN A C 1
ATOM 731 O O . ASN A 1 95 ? 31.005 -7.153 0.081 1.00 72.50 95 ASN A O 1
ATOM 735 N N . ASP A 1 96 ? 30.210 -8.078 1.969 1.00 75.25 96 ASP A N 1
ATOM 736 C CA . ASP A 1 96 ? 31.050 -7.288 2.885 1.00 75.25 96 ASP A CA 1
ATOM 737 C C . ASP A 1 96 ? 32.561 -7.516 2.668 1.00 75.25 96 ASP A C 1
ATOM 739 O O . ASP A 1 96 ? 33.367 -6.636 2.974 1.00 75.25 96 ASP A O 1
ATOM 743 N N . ASP A 1 97 ? 32.939 -8.666 2.101 1.00 78.94 97 ASP A N 1
ATOM 744 C CA . ASP A 1 97 ? 34.319 -9.024 1.751 1.00 78.94 97 ASP A CA 1
ATOM 745 C C . ASP A 1 97 ? 34.751 -8.477 0.371 1.00 78.94 97 ASP A C 1
ATOM 747 O O . ASP A 1 97 ? 35.923 -8.565 -0.001 1.00 78.94 97 ASP A O 1
ATOM 751 N N . GLY A 1 98 ? 33.830 -7.858 -0.377 1.00 76.94 98 GLY A N 1
ATOM 752 C CA . GLY A 1 98 ? 34.061 -7.292 -1.708 1.00 76.94 98 GLY A CA 1
ATOM 753 C C . GLY A 1 98 ? 33.911 -8.282 -2.869 1.00 76.94 98 GLY A C 1
ATOM 754 O O . GLY A 1 98 ? 34.083 -7.889 -4.025 1.00 76.94 98 GLY A O 1
ATOM 755 N N . ASP A 1 99 ? 33.557 -9.538 -2.602 1.00 78.62 99 ASP A N 1
ATOM 756 C CA . ASP A 1 99 ? 33.322 -10.546 -3.634 1.00 78.62 99 ASP A CA 1
ATOM 757 C C . ASP A 1 99 ? 31.998 -10.292 -4.354 1.00 78.62 99 ASP A C 1
ATOM 759 O O . ASP A 1 99 ? 30.987 -9.966 -3.728 1.00 78.62 99 ASP A O 1
ATOM 763 N N . GLU A 1 100 ? 31.996 -10.473 -5.676 1.00 76.31 100 GLU A N 1
ATOM 764 C CA . GLU A 1 100 ? 30.778 -10.424 -6.483 1.00 76.31 100 GLU A CA 1
ATOM 765 C C . GLU A 1 100 ? 29.856 -11.594 -6.111 1.00 76.31 100 GLU A C 1
ATOM 767 O O . GLU A 1 100 ? 30.260 -12.759 -6.113 1.00 76.31 100 GLU A O 1
ATOM 772 N N . VAL A 1 101 ? 28.605 -11.276 -5.793 1.00 72.94 101 VAL A N 1
ATOM 773 C CA . VAL A 1 101 ? 27.555 -12.241 -5.475 1.00 72.94 101 VAL A CA 1
ATOM 774 C C . VAL A 1 101 ? 26.442 -12.093 -6.495 1.00 72.94 101 VAL A C 1
ATOM 776 O O . VAL A 1 101 ? 25.970 -10.984 -6.747 1.00 72.94 101 VAL A O 1
ATOM 779 N N . ASP A 1 102 ? 25.984 -13.218 -7.042 1.00 76.44 102 ASP A N 1
ATOM 780 C CA . ASP A 1 102 ? 24.876 -13.220 -7.988 1.00 76.44 102 ASP A CA 1
ATOM 781 C C . ASP A 1 102 ? 23.582 -12.758 -7.295 1.00 76.44 102 ASP A C 1
ATOM 783 O O . ASP A 1 102 ? 23.036 -13.411 -6.396 1.00 76.44 102 ASP A O 1
ATOM 787 N N . THR A 1 103 ? 23.065 -11.608 -7.730 1.00 77.56 103 THR A N 1
ATOM 788 C CA . THR A 1 103 ? 21.802 -11.055 -7.241 1.00 77.56 103 THR A CA 1
ATOM 789 C C . THR A 1 103 ? 20.635 -12.026 -7.427 1.00 77.56 103 THR A C 1
ATOM 791 O O . THR A 1 103 ? 19.721 -12.021 -6.600 1.00 77.56 103 THR A O 1
ATOM 794 N N . ALA A 1 104 ? 20.655 -12.892 -8.444 1.00 74.12 104 ALA A N 1
ATOM 795 C CA . ALA A 1 104 ? 19.618 -13.897 -8.662 1.00 74.12 104 ALA A CA 1
ATOM 796 C C . ALA A 1 104 ? 19.593 -14.999 -7.595 1.00 74.12 104 ALA A C 1
ATOM 798 O O . ALA A 1 104 ? 18.529 -15.563 -7.334 1.00 74.12 104 ALA A O 1
ATOM 799 N N . GLU A 1 105 ? 20.721 -15.281 -6.941 1.00 76.50 105 GLU A N 1
ATOM 800 C CA . GLU A 1 105 ? 20.791 -16.288 -5.877 1.00 76.50 105 GLU A CA 1
ATOM 801 C C . GLU A 1 105 ? 20.252 -15.765 -4.540 1.00 76.50 105 GLU A C 1
ATOM 803 O O . GLU A 1 105 ? 19.740 -16.537 -3.724 1.00 76.50 105 GLU A O 1
ATOM 808 N N . ARG A 1 106 ? 20.330 -14.448 -4.312 1.00 83.00 106 ARG A N 1
ATOM 809 C CA . ARG A 1 106 ? 19.946 -13.828 -3.036 1.00 83.00 106 ARG A CA 1
ATOM 810 C C . ARG A 1 106 ? 18.578 -13.151 -3.078 1.00 83.00 106 ARG A C 1
ATOM 812 O O . ARG A 1 106 ? 17.821 -13.242 -2.108 1.00 83.00 106 ARG A O 1
ATOM 819 N N . ALA A 1 107 ? 18.263 -12.454 -4.169 1.00 90.25 107 ALA A N 1
ATOM 820 C CA . ALA A 1 107 ? 17.079 -11.613 -4.242 1.00 90.25 107 ALA A CA 1
ATOM 821 C C . ALA A 1 107 ? 15.792 -12.446 -4.240 1.00 90.25 107 ALA A C 1
ATOM 823 O O . ALA A 1 107 ? 15.620 -13.395 -5.001 1.00 90.25 107 ALA A O 1
ATOM 824 N N . ILE A 1 108 ? 14.832 -12.044 -3.408 1.00 93.69 108 ILE A N 1
ATOM 825 C CA . ILE A 1 108 ? 13.524 -12.697 -3.331 1.00 93.69 108 ILE A CA 1
ATOM 826 C C . ILE A 1 108 ? 12.488 -11.806 -4.006 1.00 93.69 108 ILE A C 1
ATOM 828 O O . ILE A 1 108 ? 12.180 -10.718 -3.519 1.00 93.69 108 ILE A O 1
ATOM 832 N N . VAL A 1 109 ? 11.900 -12.280 -5.105 1.00 93.88 109 VAL A N 1
ATOM 833 C CA . VAL A 1 109 ? 10.826 -11.573 -5.818 1.00 93.88 109 VAL A CA 1
ATOM 834 C C . VAL A 1 109 ? 9.461 -12.139 -5.430 1.00 93.88 109 VAL A C 1
ATOM 836 O O . VAL A 1 109 ? 9.219 -13.343 -5.497 1.00 93.88 109 VAL A O 1
ATOM 839 N N . ARG A 1 110 ? 8.530 -11.262 -5.038 1.00 92.19 110 ARG A N 1
ATOM 840 C CA . ARG A 1 110 ? 7.137 -11.603 -4.712 1.00 92.19 110 ARG A CA 1
ATOM 841 C C . ARG A 1 110 ? 6.180 -10.602 -5.350 1.00 92.19 110 ARG A C 1
ATOM 843 O O . ARG A 1 110 ? 5.938 -9.514 -4.820 1.00 92.19 110 ARG A O 1
ATOM 850 N N . GLY A 1 111 ? 5.607 -10.977 -6.492 1.00 88.88 111 GLY A N 1
ATOM 851 C CA . GLY A 1 111 ? 4.795 -10.063 -7.295 1.00 88.88 111 GLY A CA 1
ATOM 852 C C . GLY A 1 111 ? 5.639 -8.877 -7.765 1.00 88.88 111 GLY A C 1
ATOM 853 O O . GLY A 1 111 ? 6.637 -9.072 -8.446 1.00 88.88 111 GLY A O 1
ATOM 854 N N . ARG A 1 112 ? 5.257 -7.656 -7.369 1.00 86.94 112 ARG A N 1
ATOM 855 C CA . ARG A 1 112 ? 6.002 -6.416 -7.673 1.00 86.94 112 ARG A CA 1
ATOM 856 C C . ARG A 1 112 ? 7.014 -6.004 -6.594 1.00 86.94 112 ARG A C 1
ATOM 858 O O . ARG A 1 112 ? 7.589 -4.928 -6.681 1.00 86.94 112 ARG A O 1
ATOM 865 N N . LYS A 1 113 ? 7.191 -6.812 -5.546 1.00 92.38 113 LYS A N 1
ATOM 866 C CA . LYS A 1 113 ? 8.126 -6.535 -4.448 1.00 92.38 113 LYS A CA 1
ATOM 867 C C . LYS A 1 113 ? 9.391 -7.353 -4.648 1.00 92.38 113 LYS A C 1
ATOM 869 O O . LYS A 1 113 ? 9.297 -8.543 -4.950 1.00 92.38 113 LYS A O 1
ATOM 874 N N . VAL A 1 114 ? 10.542 -6.739 -4.416 1.00 94.12 114 VAL A N 1
ATOM 875 C CA . VAL A 1 114 ? 11.838 -7.417 -4.396 1.00 94.12 114 VAL A CA 1
ATOM 876 C C . VAL A 1 114 ? 12.529 -7.143 -3.066 1.00 94.12 114 VAL A C 1
ATOM 878 O O . VAL A 1 114 ? 12.436 -6.044 -2.521 1.00 94.12 114 VAL A O 1
ATOM 881 N N . PHE A 1 115 ? 13.163 -8.166 -2.512 1.00 94.81 115 PHE A N 1
ATOM 882 C CA . PHE A 1 115 ? 13.914 -8.100 -1.264 1.00 94.81 115 PHE A CA 1
ATOM 883 C C . PHE A 1 115 ? 15.356 -8.486 -1.551 1.00 94.81 115 PHE A C 1
ATOM 885 O O . PHE A 1 115 ? 15.586 -9.373 -2.372 1.00 94.81 115 PHE A O 1
ATOM 892 N N . CYS A 1 116 ? 16.310 -7.835 -0.885 1.00 91.56 116 CYS A N 1
ATOM 893 C CA . CYS A 1 116 ? 17.726 -8.125 -1.099 1.00 91.56 116 CYS A CA 1
ATOM 894 C C . CYS A 1 116 ? 18.075 -9.561 -0.698 1.00 91.56 116 CYS A C 1
ATOM 896 O O . CYS A 1 116 ? 18.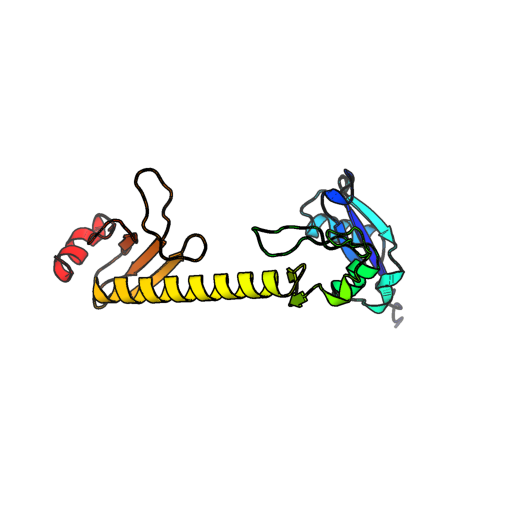921 -10.154 -1.355 1.00 91.56 116 CYS A O 1
ATOM 898 N N . ASP A 1 117 ? 17.404 -10.112 0.320 1.00 91.12 117 ASP A N 1
ATOM 899 C CA . ASP A 1 117 ? 17.597 -11.472 0.815 1.00 91.12 117 ASP A CA 1
ATOM 900 C C . ASP A 1 117 ? 16.332 -12.070 1.472 1.00 91.12 117 ASP A C 1
ATOM 902 O O . ASP A 1 117 ? 15.281 -11.427 1.629 1.00 91.12 117 ASP A O 1
ATOM 906 N N . ALA A 1 118 ? 16.443 -13.339 1.878 1.00 92.19 118 ALA A N 1
ATOM 907 C CA . ALA A 1 118 ? 15.393 -14.068 2.585 1.00 92.19 118 ALA A CA 1
ATOM 908 C C . ALA A 1 118 ? 15.074 -13.496 3.979 1.00 92.19 118 ALA A C 1
ATOM 910 O O . ALA A 1 118 ? 13.931 -13.611 4.429 1.00 92.19 118 ALA A O 1
ATOM 911 N N . SER A 1 119 ? 16.041 -12.860 4.650 1.00 93.25 119 SER A N 1
ATOM 912 C CA . SER A 1 119 ? 15.838 -12.231 5.960 1.00 93.25 119 SER A CA 1
ATOM 913 C C . SER A 1 119 ? 14.886 -11.042 5.839 1.00 93.25 119 SER A C 1
ATOM 915 O O . SER A 1 119 ? 13.890 -10.958 6.558 1.00 93.25 119 SER A O 1
ATOM 917 N N . CYS A 1 120 ? 15.100 -10.181 4.845 1.00 95.00 120 CYS A N 1
ATOM 918 C CA . CYS A 1 120 ? 14.245 -9.038 4.559 1.00 95.00 120 CYS A CA 1
ATOM 919 C C . CYS A 1 120 ? 12.832 -9.458 4.151 1.00 95.00 120 CYS A C 1
ATOM 921 O O . CYS A 1 120 ? 11.850 -8.883 4.634 1.00 95.00 120 CYS A O 1
ATOM 923 N N . ALA A 1 121 ? 12.705 -10.502 3.325 1.00 95.00 121 ALA A N 1
ATOM 924 C CA . ALA A 1 121 ? 11.402 -11.071 2.991 1.00 95.00 121 ALA A CA 1
ATOM 925 C C . ALA A 1 121 ? 10.673 -11.606 4.243 1.00 95.00 121 ALA A C 1
ATOM 927 O O . ALA A 1 121 ? 9.480 -11.342 4.429 1.00 95.00 121 ALA A O 1
ATOM 928 N N . ALA A 1 122 ? 11.386 -12.306 5.133 1.00 95.75 122 ALA A N 1
ATOM 929 C CA . ALA A 1 122 ? 10.834 -12.837 6.377 1.00 95.75 122 ALA A CA 1
ATOM 930 C C . ALA A 1 122 ? 10.453 -11.735 7.383 1.00 95.75 122 ALA A C 1
ATOM 932 O O . ALA A 1 122 ? 9.401 -11.831 8.022 1.00 95.75 122 ALA A O 1
ATOM 933 N N . MET A 1 123 ? 11.253 -10.670 7.504 1.00 95.12 123 MET A N 1
ATOM 934 C CA . MET A 1 123 ? 10.956 -9.510 8.354 1.00 95.12 123 MET A CA 1
ATOM 935 C C . MET A 1 123 ? 9.701 -8.771 7.887 1.00 95.12 123 MET A C 1
ATOM 937 O O . MET A 1 123 ? 8.835 -8.452 8.706 1.00 95.12 123 MET A O 1
ATOM 941 N N . HIS A 1 124 ? 9.540 -8.580 6.576 1.00 95.12 124 HIS A N 1
ATOM 942 C CA . HIS A 1 124 ? 8.318 -8.013 6.010 1.00 95.12 124 HIS A CA 1
ATOM 943 C C . HIS A 1 124 ? 7.091 -8.902 6.305 1.00 95.12 124 HIS A C 1
ATOM 945 O O . HIS A 1 124 ? 6.034 -8.401 6.694 1.00 95.12 124 HIS A O 1
ATOM 951 N N . ASP A 1 125 ? 7.212 -10.230 6.200 1.00 94.88 125 ASP A N 1
ATOM 952 C CA . ASP A 1 125 ? 6.122 -11.148 6.570 1.00 94.88 125 ASP A CA 1
ATOM 953 C C . ASP A 1 125 ? 5.813 -11.127 8.071 1.00 94.88 125 ASP A C 1
ATOM 955 O O . ASP A 1 125 ? 4.653 -11.230 8.480 1.00 94.88 125 ASP A O 1
ATOM 959 N N . ALA A 1 126 ? 6.837 -11.000 8.915 1.00 95.62 126 ALA A N 1
ATOM 960 C CA . ALA A 1 126 ? 6.667 -10.832 10.351 1.00 95.62 126 ALA A CA 1
ATOM 961 C C . ALA A 1 126 ? 5.952 -9.512 10.676 1.00 95.62 126 ALA A C 1
ATOM 963 O O . ALA A 1 126 ? 5.048 -9.516 11.506 1.00 95.62 126 ALA A O 1
ATOM 964 N N . SER A 1 127 ? 6.293 -8.411 10.000 1.00 94.50 127 SER A N 1
ATOM 965 C CA . SER A 1 127 ? 5.594 -7.123 10.115 1.00 94.50 127 SER A CA 1
ATOM 966 C C . SER A 1 127 ? 4.111 -7.248 9.751 1.00 94.50 127 SER A C 1
ATOM 968 O O . SER A 1 127 ? 3.242 -6.904 10.551 1.00 94.50 127 SER A O 1
ATOM 970 N N . LYS A 1 128 ? 3.785 -7.877 8.612 1.00 94.75 128 LYS A N 1
ATOM 971 C CA . LYS A 1 128 ? 2.386 -8.133 8.224 1.00 94.75 128 LYS A CA 1
ATOM 972 C C . LYS A 1 128 ? 1.615 -8.938 9.271 1.00 94.75 128 LYS A C 1
ATOM 974 O O . LYS A 1 128 ? 0.467 -8.612 9.567 1.00 94.75 128 LYS A O 1
ATOM 979 N N . ARG A 1 129 ? 2.234 -9.986 9.826 1.00 96.94 129 ARG A N 1
ATOM 980 C CA . ARG A 1 129 ? 1.622 -10.808 10.881 1.00 96.94 129 ARG A CA 1
ATOM 981 C C . ARG A 1 129 ? 1.411 -10.016 12.170 1.00 96.94 129 ARG A C 1
ATOM 983 O O . ARG A 1 129 ? 0.342 -10.127 12.759 1.00 96.94 129 ARG A O 1
ATOM 990 N N . ARG A 1 130 ? 2.384 -9.193 12.577 1.00 96.69 130 ARG A N 1
ATOM 991 C CA . ARG A 1 130 ? 2.253 -8.307 13.745 1.00 96.69 130 ARG A CA 1
ATOM 992 C C . ARG A 1 130 ? 1.105 -7.314 13.565 1.00 96.69 130 ARG A C 1
ATOM 994 O O . ARG A 1 130 ? 0.278 -7.202 14.463 1.00 96.69 130 ARG A O 1
ATOM 1001 N N . ARG A 1 131 ? 0.979 -6.702 12.382 1.00 96.69 131 ARG A N 1
ATOM 1002 C CA . ARG A 1 131 ? -0.122 -5.779 12.075 1.00 96.69 131 ARG A CA 1
ATOM 1003 C C . ARG A 1 131 ? -1.487 -6.459 12.169 1.00 96.69 131 ARG A C 1
ATOM 1005 O O . ARG A 1 131 ? -2.387 -5.912 12.794 1.00 96.69 131 ARG A O 1
ATOM 1012 N N . ALA A 1 132 ? -1.630 -7.649 11.584 1.00 97.44 132 ALA A N 1
ATOM 1013 C CA . ALA A 1 132 ? -2.878 -8.410 11.649 1.00 97.44 132 ALA A CA 1
ATOM 1014 C C . ALA A 1 132 ? -3.238 -8.808 13.093 1.00 97.44 132 ALA A C 1
ATOM 1016 O O . ALA A 1 132 ? -4.396 -8.715 13.487 1.00 97.44 132 ALA A O 1
ATOM 1017 N N . ALA A 1 133 ? -2.245 -9.200 13.898 1.00 98.06 133 ALA A N 1
ATOM 1018 C CA . ALA A 1 133 ? -2.450 -9.493 15.314 1.00 98.06 133 ALA A CA 1
ATOM 1019 C C . ALA A 1 133 ? -2.844 -8.239 16.117 1.00 98.06 133 ALA A C 1
ATOM 1021 O O . ALA A 1 133 ? -3.724 -8.314 16.968 1.00 98.06 133 ALA A O 1
ATOM 1022 N N . ALA A 1 134 ? -2.233 -7.084 15.831 1.00 97.69 134 ALA A N 1
ATOM 1023 C CA . ALA A 1 134 ? -2.576 -5.807 16.456 1.00 97.69 134 ALA A CA 1
ATOM 1024 C C . ALA A 1 134 ? -4.008 -5.359 16.120 1.00 97.69 134 ALA A C 1
ATOM 1026 O O . ALA A 1 134 ? -4.730 -4.896 16.999 1.00 97.69 134 ALA A O 1
ATOM 1027 N N . GLU A 1 135 ? -4.426 -5.529 14.864 1.00 98.00 135 GLU A N 1
ATOM 1028 C CA . GLU A 1 135 ? -5.794 -5.259 14.416 1.00 98.00 135 GLU A CA 1
ATOM 1029 C C . GLU A 1 135 ? -6.810 -6.160 15.128 1.00 98.00 135 GLU A C 1
ATOM 1031 O O . GLU A 1 135 ? -7.774 -5.648 15.694 1.00 98.00 135 GLU A O 1
ATOM 1036 N N . ALA A 1 136 ? -6.559 -7.473 15.182 1.00 98.06 136 ALA A N 1
ATOM 1037 C CA . ALA A 1 136 ? -7.419 -8.416 15.897 1.00 98.06 136 ALA A CA 1
ATOM 1038 C C . ALA A 1 136 ? -7.521 -8.084 17.396 1.00 98.06 136 ALA A C 1
ATOM 1040 O O . ALA A 1 136 ? -8.621 -7.997 17.933 1.00 98.06 136 ALA A O 1
ATOM 1041 N N . ALA A 1 137 ? -6.392 -7.805 18.054 1.00 97.56 137 ALA A N 1
ATOM 1042 C CA . ALA A 1 137 ? -6.373 -7.440 19.469 1.00 97.56 137 ALA A CA 1
ATOM 1043 C C . ALA A 1 137 ? -7.140 -6.137 19.753 1.00 97.56 137 ALA A C 1
ATOM 1045 O O . ALA A 1 137 ? -7.812 -6.024 20.778 1.00 97.56 137 ALA A O 1
ATOM 1046 N N . LEU A 1 138 ? -7.070 -5.148 18.853 1.00 97.38 138 LEU A N 1
ATOM 1047 C CA . LEU A 1 138 ? -7.828 -3.906 18.999 1.00 97.38 138 LEU A CA 1
ATOM 1048 C C . LEU A 1 138 ? -9.332 -4.124 18.794 1.00 97.38 138 LEU A C 1
ATOM 1050 O O . LEU A 1 138 ? -10.125 -3.527 19.521 1.00 97.38 138 LEU A O 1
ATOM 1054 N N . ILE A 1 139 ? -9.721 -4.981 17.847 1.00 97.69 139 ILE A N 1
ATOM 1055 C CA . ILE A 1 139 ? -11.117 -5.391 17.647 1.00 97.69 139 ILE A CA 1
ATOM 1056 C C . ILE A 1 139 ? -11.661 -6.039 18.922 1.00 97.69 139 ILE A C 1
ATOM 1058 O O . ILE A 1 139 ? -12.635 -5.539 19.483 1.00 97.69 139 ILE A O 1
ATOM 1062 N N . GLU A 1 140 ? -10.983 -7.071 19.431 1.00 97.62 140 GLU A N 1
ATOM 1063 C CA . GLU A 1 140 ? -11.380 -7.782 20.653 1.00 97.62 140 GLU A CA 1
ATOM 1064 C C . GLU A 1 140 ? -11.494 -6.829 21.852 1.00 97.62 140 GLU A C 1
ATOM 1066 O O . GLU A 1 140 ? -12.458 -6.880 22.618 1.00 97.62 140 GLU A O 1
ATOM 1071 N N . LEU A 1 141 ? -10.537 -5.906 21.996 1.00 95.94 141 LEU A N 1
ATOM 1072 C CA . LEU A 1 141 ? -10.548 -4.902 23.056 1.00 95.94 141 LEU A CA 1
ATOM 1073 C C . LEU A 1 141 ? -11.766 -3.971 22.966 1.00 95.94 141 LEU A C 1
ATOM 1075 O O . LEU A 1 141 ? -12.369 -3.644 23.990 1.00 95.94 141 LEU A O 1
ATOM 1079 N N . VAL A 1 142 ? -12.111 -3.511 21.762 1.00 96.44 142 VAL A N 1
ATOM 1080 C CA . VAL A 1 142 ? -13.227 -2.583 21.527 1.00 96.44 142 VAL A CA 1
ATOM 1081 C C . VAL A 1 142 ? -14.563 -3.283 21.730 1.00 96.44 142 VAL A C 1
ATOM 1083 O O . VAL A 1 142 ? -15.429 -2.724 22.397 1.00 96.44 142 VAL A O 1
ATOM 1086 N N . GLU A 1 143 ? -14.717 -4.511 21.242 1.00 96.00 143 GLU A N 1
ATOM 1087 C CA . GLU A 1 143 ? -15.927 -5.313 21.449 1.00 96.00 143 GLU A CA 1
ATO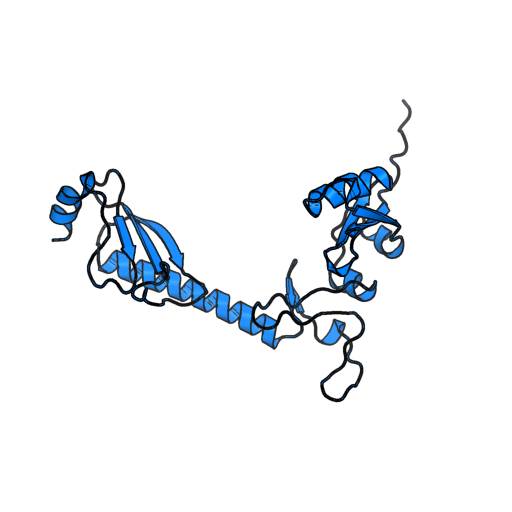M 1088 C C . GLU A 1 143 ? -16.139 -5.658 22.930 1.00 96.00 143 GLU A C 1
ATOM 1090 O O . GLU A 1 143 ? -17.270 -5.621 23.415 1.00 96.00 143 GLU A O 1
ATOM 1095 N N . ALA A 1 144 ? -15.059 -5.916 23.677 1.00 94.88 144 ALA A N 1
ATOM 1096 C CA . ALA A 1 144 ? -15.127 -6.138 25.119 1.00 94.88 144 ALA A CA 1
ATOM 1097 C C . ALA A 1 144 ? -15.495 -4.864 25.900 1.00 94.88 144 ALA A C 1
ATOM 1099 O O . ALA A 1 144 ? -16.230 -4.934 26.885 1.00 94.88 144 ALA A O 1
ATOM 1100 N N . LYS A 1 145 ? -14.988 -3.695 25.481 1.00 93.50 145 LYS A N 1
ATOM 1101 C CA . LYS A 1 145 ? -15.286 -2.400 26.123 1.00 93.50 145 LYS A CA 1
ATOM 1102 C C . LYS A 1 145 ? -16.672 -1.868 25.782 1.00 93.50 145 LYS A C 1
ATOM 1104 O O . LYS A 1 145 ? -17.305 -1.250 26.634 1.00 93.50 145 LYS A O 1
ATOM 1109 N N . PHE A 1 146 ? -17.127 -2.093 24.555 1.00 94.06 146 PHE A N 1
ATOM 1110 C CA . PHE A 1 146 ? -18.384 -1.573 24.029 1.00 94.06 146 PHE A CA 1
ATOM 1111 C C . PHE A 1 146 ? -19.217 -2.719 23.432 1.00 94.06 146 PHE A C 1
ATOM 1113 O O . PHE A 1 146 ? -19.316 -2.844 22.206 1.00 94.06 146 PHE A O 1
ATOM 1120 N N . PRO A 1 147 ? -19.815 -3.583 24.277 1.00 94.88 147 PRO A N 1
ATOM 1121 C CA . PRO A 1 147 ? -20.581 -4.730 23.804 1.00 94.88 147 PRO A CA 1
ATOM 1122 C C . PRO A 1 147 ? -21.752 -4.317 22.908 1.00 94.88 147 PRO A C 1
ATOM 1124 O O . PRO A 1 147 ? -22.523 -3.421 23.245 1.00 94.88 147 PRO A O 1
ATOM 1127 N N . GLY A 1 148 ? -21.912 -4.993 21.769 1.00 93.69 148 GLY A N 1
ATOM 1128 C CA . GLY A 1 148 ? -22.961 -4.675 20.793 1.00 93.69 148 GLY A CA 1
ATOM 1129 C C . GLY A 1 148 ? -22.628 -3.502 19.865 1.00 93.69 148 GLY A C 1
ATOM 1130 O O . GLY A 1 148 ? -23.491 -3.064 19.100 1.00 93.69 148 GLY A O 1
ATOM 1131 N N . CYS A 1 149 ? -21.392 -2.994 19.900 1.00 96.19 149 CYS A N 1
ATOM 1132 C CA . CYS A 1 149 ? -20.905 -2.094 18.868 1.00 96.19 149 CYS A CA 1
ATOM 1133 C C . CYS A 1 149 ? -20.677 -2.816 17.527 1.00 96.19 149 CYS A C 1
ATOM 1135 O O . CYS A 1 149 ? -20.609 -4.039 17.439 1.00 96.19 149 CYS A O 1
ATOM 1137 N N . THR A 1 150 ? -20.566 -2.038 16.454 1.00 97.31 150 THR A N 1
ATOM 1138 C CA . THR A 1 150 ? -20.151 -2.514 15.131 1.00 97.31 150 THR A CA 1
ATOM 1139 C C . THR A 1 150 ? -18.952 -1.700 14.688 1.00 97.31 150 THR A C 1
ATOM 1141 O O . THR A 1 150 ? -19.080 -0.505 14.409 1.00 97.31 150 THR A O 1
ATOM 1144 N N . ILE A 1 151 ? -17.786 -2.336 14.632 1.00 97.62 151 ILE A N 1
ATOM 1145 C CA . ILE A 1 151 ? -16.558 -1.700 14.161 1.00 97.62 151 ILE A CA 1
ATOM 1146 C C . ILE A 1 151 ? -16.683 -1.427 12.662 1.00 97.62 151 ILE A C 1
ATOM 1148 O O . ILE A 1 151 ? -17.057 -2.291 11.874 1.00 97.62 151 ILE A O 1
ATOM 1152 N N . THR A 1 152 ? -16.382 -0.193 12.279 1.00 97.50 152 THR A N 1
ATOM 1153 C CA . THR A 1 152 ? -16.476 0.300 10.898 1.00 97.50 152 THR A CA 1
ATOM 1154 C C . THR A 1 152 ? -15.112 0.530 10.267 1.00 97.50 152 THR A C 1
ATOM 1156 O O . THR A 1 152 ? -14.971 0.412 9.051 1.00 97.50 152 THR A O 1
ATOM 1159 N N . ARG A 1 153 ? -14.097 0.840 11.081 1.00 97.62 153 ARG A N 1
ATOM 1160 C CA . ARG A 1 153 ? -12.729 1.047 10.617 1.00 97.62 153 ARG A CA 1
ATOM 1161 C C . ARG A 1 153 ? -11.737 0.787 11.739 1.00 97.62 153 ARG A C 1
ATOM 1163 O O . ARG A 1 153 ? -11.936 1.258 12.855 1.00 97.62 153 ARG A O 1
ATOM 1170 N N . ILE A 1 154 ? -10.641 0.116 11.401 1.00 97.69 154 ILE A N 1
ATOM 1171 C CA . ILE A 1 154 ? -9.464 -0.005 12.256 1.00 97.69 154 ILE A CA 1
ATOM 1172 C C . ILE A 1 154 ? -8.303 0.768 11.636 1.00 97.69 154 ILE A C 1
ATOM 1174 O O . ILE A 1 154 ? -8.046 0.703 10.432 1.00 97.69 154 ILE A O 1
ATOM 1178 N N . HIS A 1 155 ? -7.591 1.502 12.478 1.00 96.25 155 HIS A N 1
ATOM 1179 C CA . HIS A 1 155 ? -6.323 2.122 12.160 1.00 96.25 155 HIS A CA 1
ATOM 1180 C C . HIS A 1 155 ? -5.246 1.571 13.093 1.00 96.25 155 HIS A C 1
ATOM 1182 O O . HIS A 1 155 ? -5.343 1.710 14.308 1.00 96.25 155 HIS A O 1
ATOM 1188 N N . ILE A 1 156 ? -4.211 0.979 12.499 1.00 96.38 156 ILE A N 1
ATOM 1189 C CA . ILE A 1 156 ? -2.954 0.622 13.159 1.00 96.38 156 ILE A CA 1
ATOM 1190 C C . ILE A 1 156 ? -1.859 1.435 12.470 1.00 96.38 156 ILE A C 1
ATOM 1192 O O . ILE A 1 156 ? -1.696 1.332 11.247 1.00 96.38 156 ILE A O 1
ATOM 1196 N N . CYS A 1 157 ? -1.128 2.250 13.215 1.00 91.31 157 CYS A N 1
ATOM 1197 C CA . CYS A 1 157 ? 0.103 2.871 12.752 1.00 91.31 157 CYS A CA 1
ATOM 1198 C C . CYS A 1 157 ? 1.222 1.821 12.795 1.00 91.31 157 CYS A C 1
ATOM 1200 O O . CYS A 1 157 ? 1.277 0.992 13.702 1.00 91.31 157 CYS A O 1
ATOM 1202 N N . HIS A 1 158 ? 2.082 1.803 11.776 1.00 89.06 158 HIS A N 1
ATOM 1203 C CA . HIS A 1 158 ? 3.119 0.779 11.594 1.00 89.06 158 HIS A CA 1
ATOM 1204 C C . HIS A 1 158 ? 2.562 -0.658 11.612 1.00 89.06 158 HIS A C 1
ATOM 1206 O O . HIS A 1 158 ? 1.793 -1.041 10.724 1.00 89.06 158 HIS A O 1
ATOM 1212 N N . ASP A 1 159 ? 2.963 -1.480 12.580 1.00 91.75 159 ASP A N 1
ATOM 1213 C CA . ASP A 1 159 ? 2.611 -2.896 12.640 1.00 91.75 159 ASP A CA 1
ATOM 1214 C C . ASP A 1 159 ? 2.400 -3.444 14.059 1.00 91.75 159 ASP A C 1
ATOM 1216 O O . ASP A 1 159 ? 2.337 -4.659 14.236 1.00 91.75 159 ASP A O 1
ATOM 1220 N N . ARG A 1 160 ? 2.276 -2.579 15.071 1.00 93.50 160 ARG A N 1
ATOM 1221 C CA . ARG A 1 160 ? 2.083 -2.972 16.474 1.00 93.50 160 ARG A CA 1
ATOM 1222 C C . ARG A 1 160 ? 0.920 -2.215 17.095 1.00 93.50 160 ARG A C 1
ATOM 1224 O O . ARG A 1 160 ? 0.580 -1.119 16.665 1.00 93.50 160 ARG A O 1
ATOM 1231 N N . LEU A 1 161 ? 0.330 -2.814 18.128 1.00 93.75 161 LEU A N 1
ATOM 1232 C CA . LEU A 1 161 ? -0.680 -2.158 18.949 1.00 93.75 161 LEU A CA 1
ATOM 1233 C C . LEU A 1 161 ? 0.021 -1.280 19.991 1.00 93.75 161 LEU A C 1
ATOM 1235 O O . LEU A 1 161 ? 0.365 -1.742 21.079 1.00 93.75 161 LEU A O 1
ATOM 1239 N N . GLU A 1 162 ? 0.268 -0.027 19.629 1.00 92.81 162 GLU A N 1
ATOM 1240 C CA . GLU A 1 162 ? 1.006 0.935 20.452 1.00 92.81 162 GLU A CA 1
ATOM 1241 C C . GLU A 1 162 ? 0.079 2.041 20.964 1.00 92.81 162 GLU A C 1
ATOM 1243 O O . GLU A 1 162 ? -0.759 2.541 20.201 1.00 92.81 162 GLU A O 1
ATOM 1248 N N . PRO A 1 163 ? 0.171 2.402 22.259 1.00 91.50 163 PRO A N 1
ATOM 1249 C CA . PRO A 1 163 ? -0.659 3.455 22.820 1.00 91.50 163 PRO A CA 1
ATOM 1250 C C . PRO A 1 163 ? -0.301 4.802 22.191 1.00 91.50 163 PRO A C 1
ATOM 1252 O O . PRO A 1 163 ? 0.855 5.078 21.881 1.00 91.50 163 PRO A O 1
ATOM 1255 N N . THR A 1 164 ? -1.301 5.662 22.027 1.00 86.94 164 THR A N 1
ATOM 1256 C CA . THR A 1 164 ? -1.067 7.048 21.611 1.00 86.94 164 THR A CA 1
ATOM 1257 C C . THR A 1 164 ? -0.510 7.841 22.791 1.00 86.94 164 THR A C 1
ATOM 1259 O O . THR A 1 164 ? -1.172 7.966 23.822 1.00 86.94 164 THR A O 1
ATOM 1262 N N . GLU A 1 165 ? 0.702 8.374 22.647 1.00 85.19 165 GLU A N 1
ATOM 1263 C CA . GLU A 1 165 ? 1.330 9.231 23.655 1.00 85.19 165 GLU A CA 1
ATOM 1264 C C . GLU A 1 165 ? 0.829 10.687 23.575 1.00 85.19 165 GLU A C 1
ATOM 1266 O O . GLU A 1 165 ? 0.406 11.149 22.508 1.00 85.19 165 GLU A O 1
ATOM 1271 N N . PRO A 1 166 ? 0.906 11.463 24.677 1.00 79.31 166 PRO A N 1
ATOM 1272 C CA . PRO A 1 166 ? 0.613 12.893 24.641 1.00 79.31 166 PRO A CA 1
ATOM 1273 C C . PRO A 1 166 ? 1.440 13.614 23.565 1.00 79.31 166 PRO A C 1
ATOM 1275 O O . PRO A 1 166 ? 2.636 13.367 23.419 1.00 79.31 166 PRO A O 1
ATOM 1278 N N . ASN A 1 167 ? 0.807 14.534 22.831 1.00 80.81 167 ASN A N 1
ATOM 1279 C CA . ASN A 1 167 ? 1.403 15.330 21.743 1.00 80.81 167 ASN A CA 1
ATOM 1280 C C . ASN A 1 167 ? 1.862 14.549 20.496 1.00 80.81 167 ASN A C 1
ATOM 1282 O O . ASN A 1 167 ? 2.506 15.137 19.628 1.00 80.81 167 ASN A O 1
ATOM 1286 N N . HIS A 1 168 ? 1.510 13.268 20.370 1.00 80.62 168 HIS A N 1
ATOM 1287 C CA . HIS A 1 168 ? 1.781 12.476 19.171 1.00 80.62 168 HIS A CA 1
ATOM 1288 C C . HIS A 1 168 ? 0.520 12.296 18.315 1.00 80.62 168 HIS A C 1
ATOM 1290 O O . HIS A 1 168 ? -0.609 12.532 18.756 1.00 80.62 168 HIS A O 1
ATOM 1296 N N . GLY A 1 169 ? 0.716 11.897 17.055 1.00 84.94 169 GLY A N 1
ATOM 1297 C CA . GLY A 1 169 ? -0.383 11.475 16.189 1.00 84.94 169 GLY A CA 1
ATOM 1298 C C . GLY A 1 169 ? -1.083 10.228 16.736 1.00 84.94 169 GLY A C 1
ATOM 1299 O O . GLY A 1 169 ? -0.512 9.480 17.525 1.00 84.94 169 GLY A O 1
ATOM 1300 N N . ILE A 1 170 ? -2.326 9.997 16.309 1.00 89.38 170 ILE A N 1
ATOM 1301 C CA . ILE A 1 170 ? -3.087 8.800 16.694 1.00 89.38 170 ILE A CA 1
ATOM 1302 C C . ILE A 1 170 ? -2.347 7.561 16.185 1.00 89.38 170 ILE A C 1
ATOM 1304 O O . ILE A 1 170 ? -2.229 7.375 14.976 1.00 89.38 170 ILE A O 1
ATOM 1308 N N . MET A 1 171 ? -1.884 6.713 17.107 1.00 93.31 171 MET A N 1
ATOM 1309 C CA . MET A 1 171 ? -1.138 5.499 16.766 1.00 93.31 171 MET A CA 1
ATOM 1310 C C . MET A 1 171 ? -2.082 4.361 16.402 1.00 93.31 171 MET A C 1
ATOM 1312 O O . MET A 1 171 ? -1.949 3.743 15.356 1.00 93.31 171 MET A O 1
ATOM 1316 N N . CYS A 1 172 ? -3.069 4.081 17.246 1.00 96.19 172 CYS A N 1
ATOM 1317 C CA . CYS A 1 172 ? -4.026 3.009 17.008 1.00 96.19 172 CYS A CA 1
ATOM 1318 C C . CYS A 1 172 ? -5.427 3.464 17.409 1.00 96.19 172 CYS A C 1
ATOM 1320 O O . CYS A 1 172 ? -5.630 3.971 18.517 1.00 96.19 172 CYS A O 1
ATOM 1322 N N . SER A 1 173 ? -6.401 3.278 16.524 1.00 96.62 173 SER A N 1
ATOM 1323 C CA . SER A 1 173 ? -7.790 3.644 16.789 1.00 96.62 173 SER A CA 1
ATOM 1324 C C . SER A 1 173 ? -8.789 2.732 16.091 1.00 96.62 173 SER A C 1
ATOM 1326 O O . SER A 1 173 ? -8.498 2.099 15.076 1.00 96.62 173 SER A O 1
ATOM 1328 N N . ALA A 1 174 ? -9.988 2.673 16.658 1.00 97.75 174 ALA A N 1
ATOM 1329 C CA . ALA A 1 174 ? -11.123 1.958 16.105 1.00 97.75 174 ALA A CA 1
ATOM 1330 C C . ALA A 1 174 ? -12.328 2.893 16.031 1.00 97.75 174 ALA A C 1
ATOM 1332 O O . ALA A 1 174 ? -12.749 3.452 17.044 1.00 97.75 174 ALA A O 1
ATOM 1333 N N . GLU A 1 175 ? -12.895 3.054 14.842 1.00 97.62 175 GLU A N 1
ATOM 1334 C CA . GLU A 1 175 ? -14.165 3.747 14.637 1.00 97.62 175 GLU A CA 1
ATOM 1335 C C . GLU A 1 175 ? -15.298 2.723 14.647 1.00 97.62 175 GLU A C 1
ATOM 1337 O O . GLU A 1 175 ? -15.237 1.711 13.942 1.00 97.62 175 GLU A O 1
ATOM 1342 N N . PHE A 1 176 ? -16.356 2.987 15.406 1.00 97.50 176 PHE A N 1
ATOM 1343 C CA . PHE A 1 176 ? -17.471 2.063 15.562 1.00 97.50 176 PHE A CA 1
ATOM 1344 C C . PHE A 1 176 ? -18.820 2.776 15.686 1.00 97.50 176 PHE A C 1
ATOM 1346 O O . PHE A 1 176 ? -18.927 3.943 16.072 1.00 97.50 176 PHE A O 1
ATOM 1353 N N . LYS A 1 177 ? -19.880 2.040 15.359 1.00 97.00 177 LYS A N 1
ATOM 1354 C CA . LYS A 1 177 ? -21.277 2.408 15.604 1.00 97.00 177 LYS A CA 1
ATOM 1355 C C . LYS A 1 177 ? -21.808 1.653 16.817 1.00 97.00 177 LYS A C 1
ATOM 1357 O O . LYS A 1 177 ? -21.295 0.601 17.179 1.00 97.00 177 LYS A O 1
ATOM 1362 N N . PHE A 1 178 ? -22.854 2.189 17.426 1.00 95.31 178 PHE A N 1
ATOM 1363 C CA . PHE A 1 178 ? -23.576 1.581 18.540 1.00 95.31 178 PHE A CA 1
ATOM 1364 C C . PHE A 1 178 ? -25.073 1.911 18.409 1.00 95.31 178 PHE A C 1
ATOM 1366 O O . PHE A 1 178 ? -25.425 2.811 17.636 1.00 95.31 178 PHE A O 1
ATOM 1373 N N . PRO A 1 179 ? -25.969 1.192 19.107 1.00 94.38 179 PRO A N 1
ATOM 1374 C CA . PRO A 1 179 ? -27.404 1.446 19.025 1.00 94.38 179 PRO A CA 1
ATOM 1375 C C . PRO A 1 179 ? -27.755 2.914 19.303 1.00 94.38 179 PRO A C 1
ATOM 1377 O O . PRO A 1 179 ? -27.301 3.501 20.279 1.00 94.38 179 PRO A O 1
ATOM 1380 N N . GLY A 1 180 ? -28.549 3.522 18.420 1.00 91.62 180 GLY A N 1
ATOM 1381 C CA . GLY A 1 180 ? -28.946 4.931 18.528 1.00 91.62 180 GLY A CA 1
ATOM 1382 C C . GLY A 1 180 ? -27.913 5.954 18.034 1.00 91.62 180 GLY A C 1
ATOM 1383 O O . GLY A 1 180 ? -28.239 7.136 17.977 1.00 91.62 180 GLY A O 1
ATOM 1384 N N . ALA A 1 181 ? -26.707 5.538 17.628 1.00 93.19 181 ALA A N 1
ATOM 1385 C CA . ALA A 1 181 ? -25.686 6.456 17.122 1.00 93.19 181 ALA A CA 1
ATOM 1386 C C . ALA A 1 181 ? -26.005 6.973 15.710 1.00 93.19 181 ALA A C 1
ATOM 1388 O O . ALA A 1 181 ? -26.183 6.190 14.773 1.00 93.19 181 ALA A O 1
ATOM 1389 N N . LYS A 1 182 ? -25.963 8.295 15.517 1.00 92.94 182 LYS A N 1
ATOM 1390 C CA . LYS A 1 182 ? -26.036 8.931 14.196 1.00 92.94 182 LYS A CA 1
ATOM 1391 C C . LYS A 1 182 ? -24.663 8.960 13.518 1.00 92.94 182 LYS A C 1
ATOM 1393 O O . LYS A 1 182 ? -24.526 8.561 12.360 1.00 92.94 182 LYS A O 1
ATOM 1398 N N . TYR A 1 183 ? -23.622 9.364 14.242 1.00 93.31 183 TYR A N 1
ATOM 1399 C CA . TYR A 1 183 ? -22.255 9.545 13.740 1.00 93.31 183 TYR A CA 1
ATOM 1400 C C . TYR A 1 183 ? -21.290 8.462 14.230 1.00 93.31 183 TYR A C 1
ATOM 1402 O O . TYR A 1 183 ? -20.483 8.002 13.426 1.00 93.31 183 TYR A O 1
ATOM 1410 N N . GLY A 1 184 ? -21.463 7.939 15.444 1.00 93.81 184 GLY A N 1
ATOM 1411 C CA . GLY A 1 184 ? -20.625 6.877 16.012 1.00 93.81 184 GLY A CA 1
ATOM 1412 C C . GLY A 1 184 ? -19.570 7.402 16.982 1.00 93.81 184 GLY A C 1
ATOM 1413 O O . GLY A 1 184 ? -19.657 8.529 17.473 1.00 93.81 184 GLY A O 1
ATOM 1414 N N . ALA A 1 185 ? -18.585 6.560 17.278 1.00 96.31 185 ALA A N 1
ATOM 1415 C CA . ALA A 1 185 ? -17.517 6.859 18.219 1.00 96.31 185 ALA A CA 1
ATOM 1416 C C . ALA A 1 185 ? -16.166 6.336 17.728 1.00 96.31 185 ALA A C 1
ATOM 1418 O O . ALA A 1 185 ? -16.089 5.409 16.921 1.00 96.31 185 ALA A O 1
ATOM 1419 N N . THR A 1 186 ? -15.096 6.922 18.256 1.00 96.81 186 THR A N 1
ATOM 1420 C CA . THR A 1 186 ? -13.726 6.469 18.032 1.00 96.81 186 THR A CA 1
ATOM 1421 C C . THR A 1 186 ? -13.088 6.108 19.363 1.00 96.81 186 THR A C 1
ATOM 1423 O O . THR A 1 186 ? -12.979 6.946 20.257 1.00 96.81 186 THR A O 1
ATOM 1426 N N . TYR A 1 187 ? -12.631 4.869 19.488 1.00 96.50 187 TYR A N 1
ATOM 1427 C CA . TYR A 1 187 ? -11.740 4.456 20.562 1.00 96.50 187 TYR A CA 1
ATOM 1428 C C . TYR A 1 187 ? -10.291 4.675 20.128 1.00 96.50 187 TYR A C 1
ATOM 1430 O O . TYR A 1 187 ? -9.917 4.277 19.026 1.00 96.50 187 TYR A O 1
ATOM 1438 N N . ILE A 1 188 ? -9.477 5.296 20.982 1.00 95.25 188 ILE A N 1
ATOM 1439 C CA . ILE A 1 188 ? -8.039 5.465 20.757 1.00 95.25 188 ILE A CA 1
ATOM 1440 C C . ILE A 1 188 ? -7.300 4.638 21.796 1.00 95.25 188 ILE A C 1
ATOM 1442 O O . ILE A 1 188 ? -7.480 4.814 23.003 1.00 95.25 188 ILE A O 1
ATOM 1446 N N . TYR A 1 189 ? -6.457 3.728 21.319 1.00 94.69 189 TYR A N 1
ATOM 1447 C CA . TYR A 1 189 ? -5.676 2.881 22.201 1.00 94.69 189 TYR A CA 1
ATOM 1448 C C . TYR A 1 189 ? -4.656 3.730 22.972 1.00 94.69 189 TYR A C 1
ATOM 1450 O O . TYR A 1 189 ? -3.939 4.548 22.393 1.00 94.69 189 TYR A O 1
ATOM 1458 N N . GLY A 1 190 ? -4.617 3.550 24.292 1.00 89.81 190 GLY A N 1
ATOM 1459 C CA . GLY A 1 190 ? -3.810 4.357 25.212 1.00 89.81 190 GLY A CA 1
ATOM 1460 C C . GLY A 1 190 ? -4.578 5.464 25.947 1.00 89.81 190 GLY A C 1
ATOM 1461 O O . GLY A 1 190 ? -4.164 5.832 27.039 1.00 89.81 190 GLY A O 1
ATOM 1462 N N . GLU A 1 191 ? -5.742 5.918 25.460 1.00 86.56 191 GLU A N 1
ATOM 1463 C CA . GLU A 1 191 ? -6.556 6.941 26.159 1.00 86.56 191 GLU A CA 1
ATOM 1464 C C . GLU A 1 191 ? -7.405 6.372 27.320 1.00 86.56 191 GLU A C 1
ATOM 1466 O O . GLU A 1 191 ? -8.245 7.057 27.898 1.00 86.56 191 GLU A O 1
ATOM 1471 N N . GLY A 1 192 ? -7.190 5.112 27.704 1.00 80.88 192 GLY A N 1
ATOM 1472 C CA . GLY A 1 192 ? -7.884 4.467 28.820 1.00 80.88 192 GLY A CA 1
ATOM 1473 C C . GLY A 1 192 ? -9.247 3.874 28.441 1.00 80.88 192 GLY A C 1
ATOM 1474 O O . GLY A 1 192 ? -9.354 3.111 27.479 1.00 80.88 192 GLY A O 1
ATOM 1475 N N . ASN A 1 193 ? -10.277 4.156 29.250 1.00 76.06 193 ASN A N 1
ATOM 1476 C CA . ASN A 1 193 ? -11.636 3.594 29.123 1.00 76.06 193 ASN A CA 1
ATOM 1477 C C . ASN A 1 193 ? -12.640 4.545 28.452 1.00 76.06 193 ASN A C 1
ATOM 1479 O O . ASN A 1 193 ? -13.845 4.339 28.562 1.00 76.06 193 ASN A O 1
ATOM 1483 N N . VAL A 1 194 ? -12.168 5.592 27.777 1.00 85.62 194 VAL A N 1
ATOM 1484 C CA . VAL A 1 194 ? -13.037 6.566 27.107 1.00 85.62 194 VAL A CA 1
ATOM 1485 C C . VAL A 1 194 ? -13.047 6.349 25.598 1.00 85.62 194 VAL A C 1
ATOM 1487 O O . VAL A 1 194 ? -12.069 5.887 25.014 1.00 85.62 194 VAL A O 1
ATOM 1490 N N . ALA A 1 195 ? -14.164 6.700 24.965 1.00 92.25 195 ALA A N 1
ATOM 1491 C CA . ALA A 1 195 ? -14.260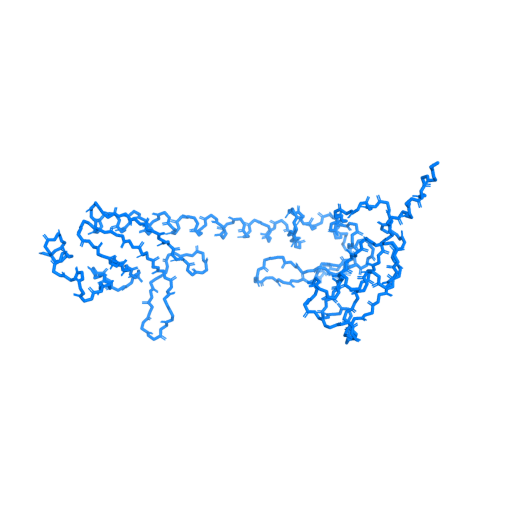 6.859 23.521 1.00 92.25 195 ALA A CA 1
ATOM 1492 C C . ALA A 1 195 ? -14.549 8.328 23.202 1.00 92.25 195 ALA A C 1
ATOM 1494 O O . ALA A 1 195 ? -15.234 9.024 23.956 1.00 92.25 195 ALA A O 1
ATOM 1495 N N . ARG A 1 196 ? -14.045 8.800 22.066 1.00 93.88 196 ARG A N 1
ATOM 1496 C CA . ARG A 1 196 ? -14.396 10.105 21.513 1.00 93.88 196 ARG A CA 1
ATOM 1497 C C . ARG A 1 196 ? -15.729 9.965 20.785 1.00 93.88 196 ARG A C 1
ATOM 1499 O O . ARG A 1 196 ? -15.820 9.238 19.800 1.00 93.88 196 ARG A O 1
ATOM 1506 N N . VAL A 1 197 ? -16.760 10.639 21.285 1.00 94.56 197 VAL A N 1
ATOM 1507 C CA . VAL A 1 197 ? -18.143 10.533 20.793 1.00 94.56 197 VAL A CA 1
ATOM 1508 C C . VAL A 1 197 ? -18.611 11.899 20.300 1.00 94.56 197 VAL A C 1
ATOM 1510 O O . VAL A 1 197 ? -18.331 12.920 20.931 1.00 94.56 197 VAL A O 1
ATOM 1513 N N . ALA A 1 198 ? -19.335 11.934 19.181 1.00 90.69 198 ALA A N 1
ATOM 1514 C CA . ALA A 1 198 ? -19.957 13.168 18.708 1.00 90.69 198 ALA A CA 1
ATOM 1515 C C . ALA A 1 198 ? -20.973 13.696 19.735 1.00 90.69 198 ALA A C 1
ATOM 1517 O O . ALA A 1 198 ? -21.719 12.919 20.325 1.00 90.69 198 ALA A O 1
ATOM 1518 N N . GLN A 1 199 ? -21.068 15.020 19.899 1.00 91.94 199 GLN A N 1
ATOM 1519 C CA . GLN A 1 199 ? -21.944 15.629 20.911 1.00 91.94 199 GLN A CA 1
ATOM 1520 C C . GLN A 1 199 ? -23.407 15.158 20.813 1.00 91.94 199 GLN A C 1
ATOM 1522 O O . GLN A 1 199 ? -24.051 14.936 21.832 1.00 91.94 199 GLN A O 1
ATOM 1527 N N . TYR A 1 200 ? -23.912 14.959 19.592 1.00 93.56 200 TYR A N 1
ATOM 1528 C CA . TYR A 1 200 ? -25.275 14.480 19.336 1.00 93.56 200 TYR A CA 1
ATOM 1529 C C . TYR A 1 200 ? -25.519 13.022 19.745 1.00 93.56 200 TYR A C 1
ATOM 1531 O O . TYR A 1 200 ? -26.664 12.657 19.988 1.00 93.56 200 TYR A O 1
ATOM 1539 N N . ASP A 1 201 ? -24.466 12.209 19.836 1.00 94.50 201 ASP A N 1
ATOM 1540 C CA . ASP A 1 201 ? -24.558 10.794 20.199 1.00 94.50 201 ASP A CA 1
ATOM 1541 C C . ASP A 1 201 ? -24.188 10.545 21.675 1.00 94.50 201 ASP A C 1
ATOM 1543 O O . ASP A 1 201 ? -24.248 9.404 22.134 1.00 94.50 201 ASP A O 1
ATOM 1547 N N . LEU A 1 202 ? -23.817 11.589 22.434 1.00 93.25 202 LEU A N 1
ATOM 1548 C CA . LEU A 1 202 ? -23.367 11.462 23.827 1.00 93.25 202 LEU A CA 1
ATOM 1549 C C . LEU A 1 202 ? -24.417 10.810 24.726 1.00 93.25 202 LEU A C 1
ATOM 1551 O O . LEU A 1 202 ? -24.080 9.905 25.480 1.00 93.25 202 LEU A O 1
ATOM 1555 N N . GLU A 1 203 ? -25.676 11.241 24.648 1.00 93.38 203 GLU A N 1
ATOM 1556 C CA . GLU A 1 203 ? -26.735 10.703 25.512 1.00 93.38 203 GLU A CA 1
ATOM 1557 C C . GLU A 1 203 ? -27.022 9.229 25.202 1.00 93.38 203 GLU A C 1
ATOM 1559 O O . GLU A 1 203 ? -27.111 8.411 26.116 1.00 93.38 203 GLU A O 1
ATOM 1564 N N . ALA A 1 204 ? -27.068 8.864 23.915 1.00 93.50 204 ALA A N 1
ATOM 1565 C CA . ALA A 1 204 ? -27.208 7.471 23.498 1.00 93.50 204 ALA A CA 1
ATOM 1566 C C . ALA A 1 204 ? -26.026 6.624 23.991 1.00 93.50 204 ALA A C 1
ATOM 1568 O O . ALA A 1 204 ? -26.228 5.547 24.546 1.00 93.50 204 ALA A O 1
ATOM 1569 N N . PHE A 1 205 ? -24.797 7.129 23.862 1.00 93.75 205 PHE A N 1
ATOM 1570 C CA . PHE A 1 205 ? -23.599 6.422 24.308 1.00 93.75 205 PHE A CA 1
ATOM 1571 C C . PHE A 1 205 ? -23.590 6.197 25.821 1.00 93.75 205 PHE A C 1
ATOM 1573 O O . PHE A 1 205 ? -23.357 5.077 26.277 1.00 93.75 205 PHE A O 1
ATOM 15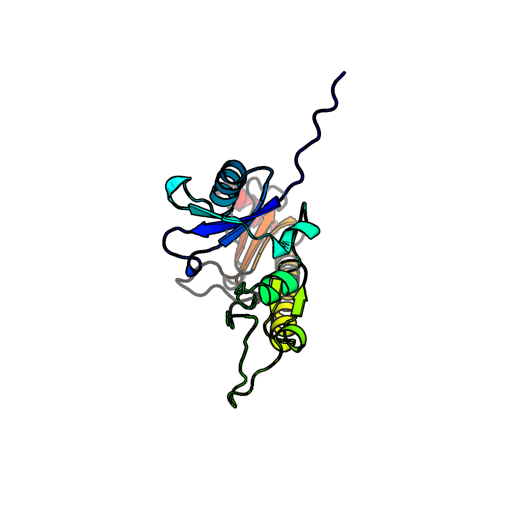80 N N . LYS A 1 206 ? -23.881 7.248 26.598 1.00 92.50 206 LYS A N 1
ATOM 1581 C CA . LYS A 1 206 ? -23.959 7.162 28.059 1.00 92.50 206 LYS A CA 1
ATOM 1582 C C . LYS A 1 206 ? -25.012 6.157 28.494 1.00 92.50 206 LYS A C 1
ATOM 1584 O O . LYS A 1 206 ? -24.710 5.320 29.321 1.00 92.50 206 LYS A O 1
ATOM 1589 N N . SER A 1 207 ? -26.194 6.166 27.874 1.00 92.69 207 SER A N 1
ATOM 1590 C CA . SER A 1 207 ? -27.280 5.248 28.243 1.00 92.69 207 SER A CA 1
ATOM 1591 C C . SER A 1 207 ? -26.946 3.754 28.097 1.00 92.69 207 SER A C 1
ATOM 1593 O O . SER A 1 207 ? -27.654 2.924 28.663 1.00 92.69 207 SER A O 1
ATOM 1595 N N . ILE A 1 208 ? -25.900 3.409 27.336 1.00 92.06 208 ILE A N 1
ATOM 1596 C CA . ILE A 1 208 ? -25.496 2.024 27.059 1.00 92.06 208 ILE A CA 1
ATOM 1597 C C . ILE A 1 208 ? -24.215 1.651 27.817 1.00 92.06 208 ILE A C 1
ATOM 1599 O O . ILE A 1 208 ? -24.101 0.524 28.296 1.00 92.06 208 ILE A O 1
ATOM 1603 N N . TYR A 1 209 ? -23.246 2.568 27.909 1.00 90.12 209 TYR A N 1
ATOM 1604 C CA . TYR A 1 209 ? -21.883 2.257 28.358 1.00 90.12 209 TYR A CA 1
ATOM 1605 C C . TYR A 1 209 ? -21.420 3.031 29.606 1.00 90.12 209 TYR A C 1
ATOM 1607 O O . TYR A 1 209 ? -20.257 2.886 29.989 1.00 90.12 209 TYR A O 1
ATOM 1615 N N . GLN A 1 210 ? -22.274 3.856 30.228 1.00 81.81 210 GLN A N 1
ATOM 1616 C CA . GLN A 1 210 ? -21.988 4.565 31.489 1.00 81.81 210 GLN A CA 1
ATOM 1617 C C . GLN A 1 210 ? -23.110 4.376 32.508 1.00 81.81 210 GLN A C 1
ATOM 1619 O O . GLN A 1 210 ? -22.763 4.120 33.681 1.00 81.81 210 GLN A O 1
#

Organism: Burkholderia vietnamiensis (strain G4 / LMG 22486) (NCBI:txid269482)

Foldseek 3Di:
DDPPPPQQWFWKKKDFPVGCVLHIDIATHSDQLVRLVVRCVVSVHDSVRIGIDGDRQCSVQPPDDDDPVSVQVVFDWDFAPQPVGRDIQHQFDADPVRDTDGQVVAWDDDPPGIHSHPVSVVVVVVLVVLQVVLQVVVVVVCCVLQPQKAWDDWDAARRHNDADDPPDDQHIKTFIAHPPAPRGWMDGHNPPSDIHHDPVCVVVRVVRRD

pLDDT: mean 89.15, std 10.05, range [36.97, 98.06]

Secondary structure (DSSP, 8-state):
-----PPPPEEEEEEETT-GGG-EEEEEESSHHHHHHHHHHHHT--GGGEEEEE-GGGGGGTTSPPPHHHHHHTT--EE-SSTTT--EE-SEEE-TTS-EEEHHHH-EEETTEEESSHHHHHHHHHHHHHHHHHHHHHHHHHHHHSTT-EEEEEEESTTS--PPPTTSPP-EEEEEE-TT-SS-EEEETTSTT-EEE-GGGHHHHHHHH-

Radius of gyration: 25.5 Å; chains: 1; bounding box: 63×34×78 Å

Sequence (210 aa):
MNEAKQKPLKAYQVDHYEGPCEGSALVFAKSNAAARTEGASELGLGWDDVSAHRSAQFDHYAPGPVPIMALIDGGWTFHCHLHECQSPITREHHNDDGDEVDTAERAIVRGRKVFCDASCAAMHDASKRRRAAAEAALIELVEAKFPGCTITRIHICHDRLEPTEPNHGIMCSAEFKFPGAKYGATYIYGEGNVARVAQYDLEAFKSIYQ